Protein AF-C1MPV4-F1 (afdb_monomer)

Foldseek 3Di:
DPPPPPDDDDPVVVVVVLVLLALLCLVQVLVVVVVVLVVVVVVVVVVVVCVPPDDDDDDDQLEAFEEAFQDACCCPQEQQRNCSSNVNLQQQLQDDPDPPHGQAYEYEYEHQRHHHDPPDDAQWKDKDDDPVVPPPPPPPPDDPDDDDPDGDTHTYIYHYDNHGPLVLQVVLVVVVVVVVVDPDDDPDPDDVIDGCRVPAHQAYEHWQPLCLPDDLVRCLSSCCCNFPVRQHKYKYFHQALVSLVSVQVSVCVSQDQVVVVVVPDPGRQHKDWSFGKDFDPSWRPDADPDPDDPCVVPPPPVVPDDDPPGGIIRRIMTMMHGDD

Sequence (324 aa):
MSWSSVRGGGDDDDDELAIAFAHEHSRAFTILEAVERVRAHRVRVEEDAASKSRHHPPKRDDTLRVLVVGADRVEGTNPEATAEVFRAVLERGGVGDDARGFANVEILCAGPNVTVDDGIAEGEFHAVRGADDDEEEEDDEDDEEAPSPKRRRAGVSVGYHVGLYHDIASEGEEEEEEEEEADAPAERKASTASTFSGWVPELAVAFNAGMWGYSQDEWRPTIDRIVHAHKCPLVVTGYTVKEAESDEDALRAMTTPAAAADAGGGAGAGVEWLWETEANPFRSLRPRALRFDRSVYVPGDDAGDGEGAFMGENAAWMCLRAAA

Radius of gyration: 22.15 Å; Cα contacts (8 Å, |Δi|>4): 499; chains: 1; bounding box: 53×52×65 Å

Nearest PDB structures (foldseek):
  4xd7-assembly1_G  TM=2.792E-01  e=4.527E+00  Bacillus sp. PS3

Organism: Micromonas pusilla (strain CCMP1545) (NCBI:txid564608)

Structure (mmCIF, N/CA/C/O backbone):
data_AF-C1MPV4-F1
#
_entry.id   AF-C1MPV4-F1
#
loop_
_atom_site.group_PDB
_atom_site.id
_atom_site.type_symbol
_atom_site.label_atom_id
_atom_site.label_alt_id
_atom_site.label_comp_id
_atom_site.label_asym_id
_atom_site.label_entity_id
_atom_site.label_seq_id
_atom_site.pdbx_PDB_ins_code
_atom_site.Cartn_x
_atom_site.Cartn_y
_atom_site.Cartn_z
_atom_site.occupancy
_atom_site.B_iso_or_equiv
_atom_site.auth_seq_id
_atom_site.auth_comp_id
_atom_site.auth_asym_id
_atom_site.auth_atom_id
_atom_site.pdbx_PDB_model_num
ATOM 1 N N . MET A 1 1 ? -1.611 22.121 -1.657 1.00 33.12 1 MET A N 1
ATOM 2 C CA . MET A 1 1 ? -0.915 23.193 -2.404 1.00 33.12 1 MET A CA 1
ATOM 3 C C . MET A 1 1 ? -0.352 22.562 -3.669 1.00 33.12 1 MET A C 1
ATOM 5 O O . MET A 1 1 ? 0.070 21.419 -3.592 1.00 33.12 1 MET A O 1
ATOM 9 N N . SER A 1 2 ? -0.411 23.236 -4.822 1.00 24.94 2 SER A N 1
ATOM 10 C CA . SER A 1 2 ? 0.185 22.715 -6.062 1.00 24.94 2 SER A CA 1
ATOM 11 C C . SER A 1 2 ? 1.706 22.852 -5.983 1.00 24.94 2 SER A C 1
ATOM 13 O O . SER A 1 2 ? 2.204 23.965 -5.831 1.00 24.94 2 SER A O 1
ATOM 15 N N . TRP A 1 3 ? 2.435 21.740 -6.083 1.00 38.44 3 TRP A N 1
ATOM 16 C CA . TRP A 1 3 ? 3.900 21.679 -5.962 1.00 38.44 3 TRP A CA 1
ATOM 17 C C . TRP A 1 3 ? 4.650 22.303 -7.157 1.00 38.44 3 TRP A C 1
ATOM 19 O O . TRP A 1 3 ? 5.874 22.278 -7.220 1.00 38.44 3 TRP A O 1
ATOM 29 N N . SER A 1 4 ? 3.945 22.917 -8.112 1.00 29.11 4 SER A N 1
ATOM 30 C CA . SER A 1 4 ? 4.530 23.447 -9.353 1.00 29.11 4 SER A CA 1
ATOM 31 C C . SER A 1 4 ? 5.381 24.718 -9.198 1.00 29.11 4 SER A C 1
ATOM 33 O O . SER A 1 4 ? 5.876 25.211 -10.208 1.00 29.11 4 SER A O 1
ATOM 35 N N . SER A 1 5 ? 5.533 25.289 -7.996 1.00 29.53 5 SER A N 1
ATOM 36 C CA . SER A 1 5 ? 6.120 26.633 -7.836 1.00 29.53 5 SER A CA 1
ATOM 37 C C . SER A 1 5 ? 7.520 26.695 -7.216 1.00 29.53 5 SER A C 1
ATOM 39 O O . SER A 1 5 ? 8.048 27.798 -7.079 1.00 29.53 5 SER A O 1
ATOM 41 N N . VAL A 1 6 ? 8.160 25.570 -6.891 1.00 37.72 6 VAL A N 1
ATOM 42 C CA . VAL A 1 6 ? 9.555 25.567 -6.413 1.00 37.72 6 VAL A CA 1
ATOM 43 C C . VAL A 1 6 ? 10.486 25.338 -7.602 1.00 37.72 6 VAL A C 1
ATOM 45 O O . VAL A 1 6 ? 10.957 24.238 -7.867 1.00 37.72 6 VAL A O 1
ATOM 48 N N . ARG A 1 7 ? 10.694 26.383 -8.403 1.00 37.00 7 ARG A N 1
ATOM 49 C CA . ARG A 1 7 ? 11.810 26.446 -9.354 1.00 37.00 7 ARG A CA 1
ATOM 50 C C . ARG A 1 7 ? 12.461 27.811 -9.240 1.00 37.00 7 ARG A C 1
ATOM 52 O O . ARG A 1 7 ? 12.047 28.755 -9.911 1.00 37.00 7 ARG A O 1
ATOM 59 N N . GLY A 1 8 ? 13.486 27.890 -8.401 1.00 33.44 8 GLY A N 1
ATOM 60 C CA . GLY A 1 8 ? 14.426 28.998 -8.431 1.00 33.44 8 GLY A CA 1
ATOM 61 C C . GLY A 1 8 ? 15.208 29.193 -7.142 1.00 33.44 8 GLY A C 1
ATOM 62 O O . GLY A 1 8 ? 14.799 30.021 -6.337 1.00 33.44 8 GLY A O 1
ATOM 63 N N . GLY A 1 9 ? 16.381 28.559 -7.043 1.00 29.78 9 GLY A N 1
ATOM 64 C CA . GLY A 1 9 ? 17.518 29.149 -6.333 1.00 29.78 9 GLY A CA 1
ATOM 65 C C . GLY A 1 9 ? 18.414 28.197 -5.540 1.00 29.78 9 GLY A C 1
ATOM 66 O O . GLY A 1 9 ? 18.088 27.883 -4.418 1.00 29.78 9 GLY A O 1
ATOM 67 N N . GLY A 1 10 ? 19.617 27.925 -6.056 1.00 34.84 10 GLY A N 1
ATOM 68 C CA . GLY A 1 10 ? 20.802 27.617 -5.239 1.00 34.84 10 GLY A CA 1
ATOM 69 C C . GLY A 1 10 ? 21.059 26.140 -4.933 1.00 34.84 10 GLY A C 1
ATOM 70 O O . GLY A 1 10 ? 20.165 25.424 -4.509 1.00 34.84 10 GLY A O 1
ATOM 71 N N . ASP A 1 11 ? 22.319 25.731 -5.111 1.00 45.97 11 ASP A N 1
ATOM 72 C CA . ASP A 1 11 ? 22.840 24.361 -4.951 1.00 45.97 11 ASP A CA 1
ATOM 73 C C . ASP A 1 11 ? 22.615 23.735 -3.549 1.00 45.97 11 ASP A C 1
ATOM 75 O O . ASP A 1 11 ? 22.830 22.539 -3.393 1.00 45.97 11 ASP A O 1
ATOM 79 N N . ASP A 1 12 ? 22.162 24.501 -2.547 1.00 41.41 12 ASP A N 1
ATOM 80 C CA . ASP A 1 12 ? 21.836 24.001 -1.199 1.00 41.41 12 ASP A CA 1
ATOM 81 C C . ASP A 1 12 ? 20.364 23.519 -1.069 1.00 41.41 12 ASP A C 1
ATOM 83 O O . ASP A 1 12 ? 20.080 22.638 -0.259 1.00 41.41 12 ASP A O 1
ATOM 87 N N . ASP A 1 13 ? 19.430 24.025 -1.894 1.00 40.72 13 ASP A N 1
ATOM 88 C CA . ASP A 1 13 ? 18.013 23.593 -1.898 1.00 40.72 13 ASP A CA 1
ATOM 89 C C . ASP A 1 13 ? 17.833 22.220 -2.583 1.00 40.72 13 ASP A C 1
ATOM 91 O O . ASP A 1 13 ? 16.884 21.482 -2.297 1.00 40.72 13 ASP A O 1
ATOM 95 N N . ASP A 1 14 ? 18.752 21.854 -3.482 1.00 41.84 14 ASP A N 1
ATOM 96 C CA . ASP A 1 14 ? 18.741 20.563 -4.177 1.00 41.84 14 ASP A CA 1
ATOM 97 C C . ASP A 1 14 ? 19.103 19.400 -3.234 1.00 41.84 14 ASP A C 1
ATOM 99 O O . ASP A 1 14 ? 18.577 18.300 -3.411 1.00 41.84 14 ASP A O 1
ATOM 103 N N . ASP A 1 15 ? 19.915 19.633 -2.196 1.00 40.81 15 ASP A N 1
ATOM 104 C CA . ASP A 1 15 ? 20.246 18.620 -1.185 1.00 40.81 15 ASP A CA 1
ATOM 105 C C . ASP A 1 15 ? 19.091 18.409 -0.182 1.00 40.81 15 ASP A C 1
ATOM 107 O O . ASP A 1 15 ? 18.790 17.265 0.166 1.00 40.81 15 ASP A O 1
ATOM 111 N N . GLU A 1 16 ? 18.358 19.459 0.213 1.00 39.00 16 GLU A N 1
ATOM 112 C CA . GLU A 1 16 ? 17.141 19.332 1.042 1.00 39.00 16 GLU A CA 1
ATOM 113 C C . GLU A 1 16 ? 15.978 18.668 0.279 1.00 39.00 16 GLU A C 1
ATOM 115 O O . GLU A 1 16 ? 15.272 17.812 0.825 1.00 39.00 16 GLU A O 1
ATOM 120 N N . LEU A 1 17 ? 15.809 18.974 -1.014 1.00 42.97 17 LEU A N 1
ATOM 121 C CA . LEU A 1 17 ? 14.856 18.274 -1.881 1.00 42.97 17 LEU A CA 1
ATOM 122 C C . LEU A 1 17 ? 15.290 16.827 -2.162 1.00 42.97 17 LEU A C 1
ATOM 124 O O . LEU A 1 17 ? 14.442 15.934 -2.197 1.00 42.97 17 LEU A O 1
ATOM 128 N N . ALA A 1 18 ? 16.588 16.552 -2.313 1.00 43.62 18 ALA A N 1
ATOM 129 C CA . ALA A 1 18 ? 17.099 15.192 -2.487 1.00 43.62 18 ALA A CA 1
ATOM 130 C C . ALA A 1 18 ? 16.911 14.319 -1.234 1.00 43.62 18 ALA A C 1
ATOM 132 O O . ALA A 1 18 ? 16.712 13.107 -1.368 1.00 43.62 18 ALA A O 1
ATOM 133 N N . ILE A 1 19 ? 16.911 14.916 -0.036 1.00 44.34 19 ILE A N 1
ATOM 134 C CA . ILE A 1 19 ? 16.569 14.233 1.222 1.00 44.34 19 ILE A CA 1
ATOM 135 C C . ILE A 1 19 ? 15.087 13.814 1.227 1.00 44.34 19 ILE A C 1
ATOM 137 O O . ILE A 1 19 ? 14.772 12.700 1.644 1.00 44.34 19 ILE A O 1
ATOM 141 N N . ALA A 1 20 ? 14.181 14.622 0.661 1.00 47.94 20 ALA A N 1
ATOM 142 C CA . ALA A 1 20 ? 12.752 14.293 0.587 1.00 47.94 20 ALA A CA 1
ATOM 143 C C . ALA A 1 20 ? 12.413 13.127 -0.371 1.00 47.94 20 ALA A C 1
ATOM 145 O O . ALA A 1 20 ? 11.409 12.442 -0.171 1.00 47.94 20 ALA A O 1
ATOM 146 N N . PHE A 1 21 ? 13.251 12.858 -1.382 1.00 56.31 21 PHE A N 1
ATOM 147 C CA . PHE A 1 21 ? 13.053 11.771 -2.362 1.00 56.31 21 PHE A CA 1
ATOM 148 C C . PHE A 1 21 ? 14.073 10.629 -2.231 1.00 56.31 21 PHE A C 1
ATOM 150 O O . PHE A 1 21 ? 14.271 9.827 -3.158 1.00 56.31 21 PHE A O 1
ATOM 157 N N . ALA A 1 22 ? 14.723 10.531 -1.067 1.00 60.75 22 ALA A N 1
ATOM 158 C CA . ALA A 1 22 ? 15.530 9.376 -0.714 1.00 60.75 22 ALA A CA 1
ATOM 159 C C . ALA A 1 22 ? 14.687 8.086 -0.778 1.00 60.75 22 ALA A C 1
ATOM 161 O O . ALA A 1 22 ? 13.479 8.081 -0.534 1.00 60.75 22 ALA A O 1
ATOM 162 N N . HIS A 1 23 ? 15.345 6.970 -1.112 1.00 61.38 23 HIS A N 1
ATOM 163 C CA . HIS A 1 23 ? 14.759 5.618 -1.103 1.00 61.38 23 HIS A CA 1
ATOM 164 C C . HIS A 1 23 ? 13.952 5.339 0.179 1.00 61.38 23 HIS A C 1
ATOM 166 O O . HIS A 1 23 ? 12.847 4.812 0.098 1.00 61.38 23 HIS A O 1
ATOM 172 N N . GLU A 1 24 ? 14.450 5.831 1.312 1.00 66.31 24 GLU A N 1
ATOM 173 C CA . GLU A 1 24 ? 13.896 5.658 2.657 1.00 66.31 24 GLU A CA 1
ATOM 174 C C . GLU A 1 24 ? 12.490 6.254 2.848 1.00 66.31 24 GLU A C 1
ATOM 176 O O . GLU A 1 24 ? 11.739 5.771 3.687 1.00 66.31 24 GLU A O 1
ATOM 181 N N . HIS A 1 25 ? 12.082 7.253 2.054 1.00 78.00 25 HIS A N 1
ATOM 182 C CA . HIS A 1 25 ? 10.792 7.937 2.242 1.00 78.00 25 HIS A CA 1
ATOM 183 C C . HIS A 1 25 ? 9.798 7.752 1.094 1.00 78.00 25 HIS A C 1
ATOM 185 O O . HIS A 1 25 ? 8.629 8.129 1.219 1.00 78.00 25 HIS A O 1
ATOM 191 N N . SER A 1 26 ? 10.220 7.138 -0.016 1.00 87.62 26 SER A N 1
ATOM 192 C CA . SER A 1 26 ? 9.378 6.979 -1.208 1.00 87.62 26 SER A CA 1
ATOM 193 C C . SER A 1 26 ? 8.044 6.289 -0.894 1.00 87.62 26 SER A C 1
ATOM 195 O O . SER A 1 26 ? 6.989 6.735 -1.344 1.00 87.62 26 SER A O 1
ATOM 197 N N . ARG A 1 27 ? 8.064 5.236 -0.067 1.00 91.12 27 ARG A N 1
ATOM 198 C CA . ARG A 1 27 ? 6.868 4.473 0.337 1.00 91.12 27 ARG A CA 1
ATOM 199 C C . ARG A 1 27 ? 5.889 5.326 1.145 1.00 91.12 27 ARG A C 1
ATOM 201 O O . ARG A 1 27 ? 4.706 5.395 0.811 1.00 91.12 27 ARG A O 1
ATOM 208 N N . ALA A 1 28 ? 6.400 6.022 2.157 1.00 89.81 28 ALA A N 1
ATOM 209 C CA . ALA A 1 28 ? 5.620 6.879 3.040 1.00 89.81 28 ALA A CA 1
ATOM 210 C C . ALA A 1 28 ? 4.935 8.025 2.274 1.00 89.81 28 ALA A C 1
ATOM 212 O O . ALA A 1 28 ? 3.730 8.243 2.408 1.00 89.81 28 ALA A O 1
ATOM 213 N N . PHE A 1 29 ? 5.672 8.719 1.402 1.00 88.81 29 PHE A N 1
ATOM 214 C CA . PHE A 1 29 ? 5.097 9.797 0.598 1.00 88.81 29 PHE A CA 1
ATOM 215 C C . PHE A 1 29 ? 4.141 9.299 -0.491 1.00 88.81 29 PHE A C 1
ATOM 217 O O . PHE A 1 29 ? 3.153 9.974 -0.778 1.00 88.81 29 PHE A O 1
ATOM 224 N N . THR A 1 30 ? 4.371 8.102 -1.039 1.00 92.62 30 THR A N 1
ATOM 225 C CA . THR A 1 30 ? 3.417 7.459 -1.959 1.00 92.62 30 THR A CA 1
ATOM 226 C C . THR A 1 30 ? 2.072 7.213 -1.272 1.00 92.62 30 THR A C 1
ATOM 228 O O . THR A 1 30 ? 1.031 7.521 -1.850 1.00 92.62 30 THR A O 1
ATOM 231 N N . ILE A 1 31 ? 2.076 6.722 -0.025 1.00 93.44 31 ILE A N 1
ATOM 232 C CA . ILE A 1 31 ? 0.850 6.556 0.774 1.00 93.44 31 ILE A CA 1
ATOM 233 C C . ILE A 1 31 ? 0.158 7.903 0.986 1.00 93.44 31 ILE A C 1
ATOM 235 O O . ILE A 1 31 ? -1.037 8.021 0.728 1.00 93.44 31 ILE A O 1
ATOM 239 N N . LEU A 1 32 ? 0.890 8.931 1.422 1.00 88.75 32 LEU A N 1
ATOM 240 C CA . LEU A 1 32 ? 0.308 10.249 1.693 1.00 88.75 32 LEU A CA 1
ATOM 241 C C . LEU A 1 32 ? -0.371 10.849 0.456 1.00 88.75 32 LEU A C 1
ATOM 243 O O . LEU A 1 32 ? -1.517 11.291 0.534 1.00 88.75 32 LEU A O 1
ATOM 247 N N . GLU A 1 33 ? 0.304 10.816 -0.692 1.00 90.94 33 GLU A N 1
ATOM 248 C CA . GLU A 1 33 ? -0.256 11.306 -1.952 1.00 90.94 33 GLU A CA 1
ATOM 249 C C . GLU A 1 33 ? -1.463 10.469 -2.398 1.00 90.94 33 GLU A C 1
ATOM 251 O O . GLU A 1 33 ? -2.478 11.030 -2.815 1.00 90.94 33 GLU A O 1
ATOM 256 N N . ALA A 1 34 ? -1.402 9.138 -2.263 1.00 94.00 34 ALA A N 1
ATOM 257 C CA . ALA A 1 34 ? -2.536 8.265 -2.559 1.00 94.00 34 ALA A CA 1
ATOM 258 C C . ALA A 1 34 ? -3.765 8.641 -1.726 1.00 94.00 34 ALA A C 1
ATOM 260 O O . ALA A 1 34 ? -4.857 8.816 -2.270 1.00 94.00 34 ALA A O 1
ATOM 261 N N . VAL A 1 35 ? -3.588 8.802 -0.412 1.00 91.56 35 VAL A N 1
ATOM 262 C CA . VAL A 1 35 ? -4.667 9.175 0.503 1.00 91.56 35 VAL A CA 1
ATOM 263 C C . VAL A 1 35 ? -5.257 10.531 0.123 1.00 91.56 35 VAL A C 1
ATOM 265 O O . VAL A 1 35 ? -6.482 10.669 0.063 1.00 91.56 35 VAL A O 1
ATOM 268 N N . GLU A 1 36 ? -4.417 11.527 -0.170 1.00 88.06 36 GLU A N 1
ATOM 269 C CA . GLU A 1 36 ? -4.873 12.850 -0.605 1.00 88.06 36 GLU A CA 1
ATOM 270 C C . GLU A 1 36 ? -5.702 12.770 -1.894 1.00 88.06 36 GLU A C 1
ATOM 272 O O . GLU A 1 36 ? -6.813 13.311 -1.946 1.00 88.06 36 GLU A O 1
ATOM 277 N N . ARG A 1 37 ? -5.222 12.045 -2.912 1.00 91.62 37 ARG A N 1
ATOM 278 C CA . ARG A 1 37 ? -5.938 11.876 -4.184 1.00 91.62 37 ARG A CA 1
ATOM 279 C C . ARG A 1 37 ? -7.252 11.127 -4.010 1.00 91.62 37 ARG A C 1
ATOM 281 O O . ARG A 1 37 ? -8.290 11.601 -4.474 1.00 91.62 37 ARG A O 1
ATOM 288 N N . VAL A 1 38 ? -7.247 10.005 -3.292 1.00 91.19 38 VAL A N 1
ATOM 289 C CA . VAL A 1 38 ? -8.453 9.215 -2.999 1.00 91.19 38 VAL A CA 1
ATOM 290 C C . VAL A 1 38 ? -9.495 10.062 -2.266 1.00 91.19 38 VAL A C 1
ATOM 292 O O . VAL A 1 38 ? -10.674 10.052 -2.630 1.00 91.19 38 VAL A O 1
ATOM 295 N N . ARG A 1 39 ? -9.081 10.833 -1.252 1.00 86.50 39 ARG A N 1
ATOM 296 C CA . ARG A 1 39 ? -9.973 11.737 -0.511 1.00 86.50 39 ARG A CA 1
ATOM 297 C C . ARG A 1 39 ? -10.535 12.833 -1.410 1.00 86.50 39 ARG A C 1
ATOM 299 O O . ARG A 1 39 ? -11.739 13.073 -1.370 1.00 86.50 39 ARG A O 1
ATOM 306 N N . ALA A 1 40 ? -9.709 13.446 -2.257 1.00 84.88 40 ALA A N 1
ATOM 307 C CA . ALA A 1 40 ? -10.164 14.451 -3.215 1.00 84.88 40 ALA A CA 1
ATOM 308 C C . ALA A 1 40 ? -11.195 13.884 -4.209 1.00 84.88 40 ALA A C 1
ATOM 310 O O . ALA A 1 40 ? -12.178 14.557 -4.521 1.00 84.88 40 ALA A O 1
ATOM 311 N N . HIS A 1 41 ? -11.021 12.639 -4.665 1.00 84.56 41 HIS A N 1
ATOM 312 C CA . HIS A 1 41 ? -12.014 11.947 -5.490 1.00 84.56 41 HIS A CA 1
ATOM 313 C C . HIS A 1 41 ? -13.321 11.683 -4.732 1.00 84.56 41 HIS A C 1
ATOM 315 O O . HIS A 1 41 ? -14.394 11.939 -5.277 1.00 84.56 41 HIS A O 1
ATOM 321 N N . ARG A 1 42 ? -13.255 11.217 -3.476 1.00 81.75 42 ARG A N 1
ATOM 322 C CA . ARG A 1 42 ? -14.448 11.001 -2.635 1.00 81.75 42 ARG A CA 1
ATOM 323 C C . ARG A 1 42 ? -15.246 12.290 -2.442 1.00 81.75 42 ARG A C 1
ATOM 325 O O . ARG A 1 42 ? -16.444 12.276 -2.689 1.00 81.75 42 ARG A O 1
ATOM 332 N N . VAL A 1 43 ? -14.583 13.399 -2.104 1.00 76.88 43 VAL A N 1
ATOM 333 C CA . VAL A 1 43 ? -15.243 14.705 -1.928 1.00 76.88 43 VAL A CA 1
ATOM 334 C C . VAL A 1 43 ? -15.959 15.140 -3.204 1.00 76.88 43 VAL A C 1
ATOM 336 O O . VAL A 1 43 ? -17.118 15.521 -3.132 1.00 76.88 43 VAL A O 1
ATOM 339 N N . ARG A 1 44 ? -15.329 15.019 -4.379 1.00 75.44 44 ARG A N 1
ATOM 340 C CA . ARG A 1 44 ? -15.973 15.377 -5.658 1.00 75.44 44 ARG A CA 1
ATOM 341 C C . ARG A 1 44 ? -17.236 14.553 -5.922 1.00 75.44 44 ARG A C 1
ATOM 343 O O . ARG A 1 44 ? -18.270 15.112 -6.267 1.00 75.44 44 ARG A O 1
ATOM 350 N N . VAL A 1 45 ? -17.168 13.237 -5.707 1.00 75.50 45 VAL A N 1
ATOM 351 C CA . VAL A 1 45 ? -18.321 12.335 -5.879 1.00 75.50 45 VAL A CA 1
ATOM 352 C C . VAL A 1 45 ? -19.426 12.648 -4.863 1.00 75.50 45 VAL A C 1
ATOM 354 O O . VAL A 1 45 ? -20.607 12.653 -5.209 1.00 75.50 45 VAL A O 1
ATOM 357 N N . GLU A 1 46 ? -19.057 12.930 -3.613 1.00 73.00 46 GLU A N 1
ATOM 358 C CA . GLU A 1 46 ? -19.992 13.302 -2.552 1.00 73.00 46 GLU A CA 1
ATOM 359 C C . GLU A 1 46 ? -20.623 14.678 -2.793 1.00 73.00 46 GLU A C 1
ATOM 361 O O . GLU A 1 46 ? -21.816 14.814 -2.569 1.00 73.00 46 GLU A O 1
ATOM 366 N N . GLU A 1 47 ? -19.898 15.681 -3.293 1.00 70.94 47 GLU A N 1
ATOM 367 C CA . GLU A 1 47 ? -20.443 16.996 -3.673 1.00 70.94 47 GLU A CA 1
ATOM 368 C C . GLU A 1 47 ? -21.435 16.880 -4.849 1.00 70.94 47 GLU A C 1
ATOM 370 O O . GLU A 1 47 ? -22.533 17.458 -4.820 1.00 70.94 47 GLU A O 1
ATOM 375 N N . ASP A 1 48 ? -21.108 16.047 -5.841 1.00 66.38 48 ASP A N 1
ATOM 376 C CA . ASP A 1 48 ? -21.993 15.709 -6.964 1.00 66.38 48 ASP A CA 1
ATOM 377 C C . ASP A 1 48 ? -23.257 14.943 -6.513 1.00 66.38 48 ASP A C 1
ATOM 379 O O . ASP A 1 48 ? -24.319 15.037 -7.143 1.00 66.38 48 ASP A O 1
ATOM 383 N N . ALA A 1 49 ? -23.184 14.204 -5.401 1.00 64.56 49 ALA A N 1
ATOM 384 C CA . ALA A 1 49 ? -24.316 13.495 -4.801 1.00 64.56 49 ALA A CA 1
ATOM 385 C C . ALA A 1 49 ? -25.110 14.353 -3.791 1.00 64.56 49 ALA A C 1
ATOM 387 O O . ALA A 1 49 ? -26.340 14.281 -3.738 1.00 64.56 49 ALA A O 1
ATOM 388 N N . ALA A 1 50 ? -24.441 15.196 -3.003 1.00 60.03 50 ALA A N 1
ATOM 389 C CA . ALA A 1 50 ? -25.006 16.046 -1.952 1.00 60.03 50 ALA A CA 1
ATOM 390 C C . ALA A 1 50 ? -25.774 17.245 -2.516 1.00 60.03 50 ALA A C 1
ATOM 392 O O . ALA A 1 50 ? -26.730 17.719 -1.902 1.00 60.03 50 ALA A O 1
ATOM 393 N N . SER A 1 51 ? -25.486 17.650 -3.755 1.00 58.00 51 SER A N 1
ATOM 394 C CA . SER A 1 51 ? -26.393 18.499 -4.537 1.00 58.00 51 SER A CA 1
ATOM 395 C C . SER A 1 51 ? -27.799 17.877 -4.728 1.00 58.00 51 SER A C 1
ATOM 397 O O . SER A 1 51 ? -28.718 18.564 -5.179 1.00 58.00 51 SER A O 1
ATOM 399 N N . LYS A 1 52 ? -28.012 16.618 -4.298 1.00 54.16 52 LYS A N 1
ATOM 400 C CA . LYS A 1 52 ? -29.303 15.908 -4.254 1.00 54.16 52 LYS A CA 1
ATOM 401 C C . LYS A 1 52 ? -29.742 15.442 -2.848 1.00 54.16 52 LYS A C 1
ATOM 403 O O . LYS A 1 52 ? -30.838 14.898 -2.731 1.00 54.16 52 LYS A O 1
ATOM 408 N N . SER A 1 53 ? -28.966 15.658 -1.776 1.00 53.69 53 SER A N 1
ATOM 409 C CA . SER A 1 53 ? -29.286 15.163 -0.419 1.00 53.69 53 SER A CA 1
ATOM 410 C C . SER A 1 53 ? -28.762 16.070 0.706 1.00 53.69 53 SER A C 1
ATOM 412 O O . SER A 1 53 ? -27.630 16.531 0.670 1.00 53.69 53 SER A O 1
ATOM 414 N N . ARG A 1 54 ? -29.578 16.299 1.750 1.00 49.91 54 ARG A N 1
ATOM 415 C CA . ARG A 1 54 ? -29.247 17.123 2.939 1.00 49.91 54 ARG A CA 1
ATOM 416 C C . ARG A 1 54 ? -28.766 16.290 4.138 1.00 49.91 54 ARG A C 1
ATOM 418 O O . ARG A 1 54 ? -29.104 16.622 5.272 1.00 49.91 54 ARG A O 1
ATOM 425 N N . HIS A 1 55 ? -28.064 15.181 3.917 1.00 48.16 55 HIS A N 1
ATOM 426 C CA . HIS A 1 55 ? -27.487 14.400 5.018 1.00 48.16 55 HIS A CA 1
ATOM 427 C C . HIS A 1 55 ? -26.040 14.811 5.283 1.00 48.16 55 HIS A C 1
ATOM 429 O O . HIS A 1 55 ? -25.247 14.954 4.359 1.00 48.16 55 HIS A O 1
ATOM 435 N N . HIS A 1 56 ? -25.724 15.035 6.558 1.00 44.50 56 HIS A N 1
ATOM 436 C CA . HIS A 1 56 ? -24.359 15.263 7.016 1.00 44.50 56 HIS A CA 1
ATOM 437 C C . HIS A 1 56 ? -23.605 13.925 7.015 1.00 44.50 56 HIS A C 1
ATOM 439 O O . HIS A 1 56 ? -24.176 12.935 7.485 1.00 44.50 56 HIS A O 1
ATOM 445 N N . PRO A 1 57 ? -22.361 13.869 6.509 1.00 50.69 57 PRO A N 1
ATOM 446 C CA . PRO A 1 57 ? -21.566 12.651 6.568 1.00 50.69 57 PRO A CA 1
ATOM 447 C C . PRO A 1 57 ? -21.265 12.278 8.032 1.00 50.69 57 PRO A C 1
ATOM 449 O O . PRO A 1 57 ? -21.138 13.170 8.880 1.00 50.69 57 PRO A O 1
ATOM 452 N N . PRO A 1 58 ? -21.171 10.976 8.358 1.00 47.53 58 PRO A N 1
ATOM 453 C CA . PRO A 1 58 ? -20.785 10.533 9.691 1.00 47.53 58 PRO A CA 1
ATOM 454 C C . PRO A 1 58 ? -19.376 11.032 10.035 1.00 47.53 58 PRO A C 1
ATOM 456 O O . PRO A 1 58 ? -18.496 11.113 9.176 1.00 47.53 58 PRO A O 1
ATOM 459 N N . LYS A 1 59 ? -19.169 11.372 11.310 1.00 48.66 59 LYS A N 1
ATOM 460 C CA . LYS A 1 59 ? -17.866 11.785 11.837 1.00 48.66 59 LYS A CA 1
ATOM 461 C C . LYS A 1 59 ? -16.907 10.594 11.725 1.00 48.66 59 LYS A C 1
ATOM 463 O O . LYS A 1 59 ? -17.148 9.572 12.362 1.00 48.66 59 LYS A O 1
ATOM 468 N N . ARG A 1 60 ? -15.869 10.711 10.891 1.00 59.12 60 ARG A N 1
ATOM 469 C CA . ARG A 1 60 ? -14.790 9.717 10.832 1.00 59.12 60 ARG A CA 1
ATOM 470 C C . ARG A 1 60 ? -14.027 9.714 12.154 1.00 59.12 60 ARG A C 1
ATOM 472 O O . ARG A 1 60 ? -13.862 10.768 12.764 1.00 59.12 60 ARG A O 1
ATOM 479 N N . ASP A 1 61 ? -13.605 8.529 12.577 1.00 70.00 61 ASP A N 1
ATOM 480 C CA . ASP A 1 61 ? -12.543 8.399 13.569 1.00 70.00 61 ASP A CA 1
ATOM 481 C C . ASP A 1 61 ? -11.230 8.876 12.928 1.00 70.00 61 ASP A C 1
ATOM 483 O O . ASP A 1 61 ? -11.009 8.641 11.738 1.00 70.00 61 ASP A O 1
ATOM 487 N N . ASP A 1 62 ? -10.386 9.577 13.680 1.00 79.06 62 ASP A N 1
ATOM 488 C CA . ASP A 1 62 ? -9.194 10.273 13.168 1.00 79.06 62 ASP A CA 1
ATOM 489 C C . ASP A 1 62 ? -8.016 9.298 12.912 1.00 79.06 62 ASP A C 1
ATOM 491 O O . ASP A 1 62 ? -6.846 9.665 13.024 1.00 79.06 62 ASP A O 1
ATOM 495 N N . THR A 1 63 ? -8.321 8.046 12.564 1.00 86.50 63 THR A N 1
ATOM 496 C CA . THR A 1 63 ? -7.381 6.928 12.420 1.00 86.50 63 THR A CA 1
ATOM 497 C C . THR A 1 63 ? -7.191 6.567 10.946 1.00 86.50 63 THR A C 1
ATOM 499 O O . THR A 1 63 ? -8.157 6.184 10.289 1.00 86.50 63 THR A O 1
ATOM 502 N N . LEU A 1 64 ? -5.957 6.644 10.432 1.00 89.81 64 LEU A N 1
ATOM 503 C CA . LEU A 1 64 ? -5.597 6.119 9.110 1.00 89.81 64 LEU A CA 1
ATOM 504 C C . LEU A 1 64 ? -5.315 4.621 9.196 1.00 89.81 64 LEU A C 1
ATOM 506 O O . LEU A 1 64 ? -4.385 4.225 9.890 1.00 89.81 64 LEU A O 1
ATOM 510 N N . ARG A 1 65 ? -6.042 3.807 8.429 1.00 93.56 65 ARG A N 1
ATOM 511 C CA . ARG A 1 65 ? -5.796 2.357 8.332 1.00 93.56 65 ARG A CA 1
ATOM 512 C C . ARG A 1 65 ? -5.183 2.002 6.987 1.00 93.56 65 ARG A C 1
ATOM 514 O O . ARG A 1 65 ? -5.856 2.122 5.960 1.00 93.56 65 ARG A O 1
ATOM 521 N N . VAL A 1 66 ? -3.924 1.573 6.987 1.00 96.00 66 VAL A N 1
ATOM 522 C CA . VAL A 1 66 ? -3.179 1.196 5.779 1.00 96.00 66 VAL A CA 1
ATOM 523 C C . VAL A 1 66 ? -2.904 -0.300 5.783 1.00 96.00 66 VAL A C 1
ATOM 525 O O . VAL A 1 66 ? -2.307 -0.827 6.715 1.00 96.00 66 VAL A O 1
ATOM 528 N N . LEU A 1 67 ? -3.293 -0.975 4.707 1.00 97.31 67 LEU A N 1
ATOM 529 C CA . LEU A 1 67 ? -2.867 -2.341 4.422 1.00 97.31 67 LEU A CA 1
ATOM 530 C C . LEU A 1 67 ? -1.698 -2.308 3.435 1.00 97.31 67 LEU A C 1
ATOM 532 O O . LEU A 1 67 ? -1.838 -1.772 2.336 1.00 97.31 67 LEU A O 1
ATOM 536 N N . VAL A 1 68 ? -0.571 -2.915 3.792 1.00 97.06 68 VAL A N 1
ATOM 537 C CA . VAL A 1 68 ? 0.537 -3.180 2.871 1.00 97.06 68 VAL A CA 1
ATOM 538 C C . VAL A 1 68 ? 0.471 -4.642 2.444 1.00 97.06 68 VAL A C 1
ATOM 540 O O . VAL A 1 68 ? 0.700 -5.545 3.247 1.00 97.06 68 VAL A O 1
ATOM 543 N N . VAL A 1 69 ? 0.119 -4.871 1.180 1.00 95.19 69 VAL A N 1
ATOM 544 C CA . VAL A 1 69 ? -0.094 -6.204 0.601 1.00 95.19 69 VAL A CA 1
ATOM 545 C C . VAL A 1 69 ? 1.157 -6.660 -0.130 1.00 95.19 69 VAL A C 1
ATOM 547 O O . VAL A 1 69 ? 1.760 -5.891 -0.876 1.00 95.19 69 VAL A O 1
ATOM 550 N N . GLY A 1 70 ? 1.516 -7.931 0.042 1.00 92.62 70 GLY A N 1
ATOM 551 C CA . GLY A 1 70 ? 2.761 -8.463 -0.504 1.00 92.62 70 GLY A CA 1
ATOM 552 C C . GLY A 1 70 ? 3.983 -7.898 0.218 1.00 92.62 70 GLY A C 1
ATOM 553 O O . GLY A 1 70 ? 5.046 -7.798 -0.389 1.00 92.62 70 GLY A O 1
ATOM 554 N N . ALA A 1 71 ? 3.819 -7.512 1.488 1.00 92.94 71 ALA A N 1
ATOM 555 C CA . ALA A 1 71 ? 4.901 -6.991 2.310 1.00 92.94 71 ALA A CA 1
ATOM 556 C C . ALA A 1 71 ? 6.040 -8.017 2.446 1.00 92.94 71 ALA A C 1
ATOM 558 O O . ALA A 1 71 ? 5.820 -9.235 2.451 1.00 92.94 71 ALA A O 1
ATOM 559 N N . ASP A 1 72 ? 7.263 -7.513 2.567 1.00 90.19 72 ASP A N 1
ATOM 560 C CA . ASP A 1 72 ? 8.454 -8.286 2.872 1.00 90.19 72 ASP A CA 1
ATOM 561 C C . ASP A 1 72 ? 9.275 -7.599 3.983 1.00 90.19 72 ASP A C 1
ATOM 563 O O . ASP A 1 72 ? 8.825 -6.693 4.681 1.00 90.19 72 ASP A O 1
ATOM 567 N N . ARG A 1 73 ? 10.504 -8.064 4.208 1.00 87.31 73 ARG A N 1
ATOM 568 C CA . ARG A 1 73 ? 11.411 -7.489 5.218 1.00 87.31 73 ARG A CA 1
ATOM 569 C C . ARG A 1 73 ? 11.777 -6.009 4.991 1.00 87.31 73 ARG A C 1
ATOM 571 O O . ARG A 1 73 ? 12.427 -5.425 5.853 1.00 87.31 73 ARG A O 1
ATOM 578 N N . VAL A 1 74 ? 11.504 -5.429 3.819 1.00 87.81 74 VAL A N 1
ATOM 579 C CA . VAL A 1 74 ? 11.794 -4.018 3.501 1.00 87.81 74 VAL A CA 1
ATOM 580 C C . VAL A 1 74 ? 10.827 -3.092 4.228 1.00 87.81 74 VAL A C 1
ATOM 582 O O . VAL A 1 74 ? 11.207 -1.973 4.557 1.00 87.81 74 VAL A O 1
ATOM 585 N N . GLU A 1 75 ? 9.612 -3.552 4.508 1.00 90.25 75 GLU A N 1
ATOM 586 C CA . GLU A 1 75 ? 8.626 -2.836 5.310 1.00 90.25 75 GLU A CA 1
ATOM 587 C C . GLU A 1 75 ? 8.982 -2.809 6.799 1.00 90.25 75 GLU A C 1
ATOM 589 O O . GLU A 1 75 ? 8.396 -2.005 7.506 1.00 90.25 75 GLU A O 1
ATOM 594 N N . GLY A 1 76 ? 9.953 -3.613 7.247 1.00 90.38 76 GLY A N 1
ATOM 595 C CA . GLY A 1 76 ? 10.356 -3.754 8.646 1.00 90.38 76 GLY A CA 1
ATOM 596 C C . GLY A 1 76 ? 9.989 -5.124 9.219 1.00 90.38 76 GLY A C 1
ATOM 597 O O . GLY A 1 76 ? 9.069 -5.789 8.749 1.00 90.38 76 GLY A O 1
ATOM 598 N N . THR A 1 77 ? 10.748 -5.573 10.222 1.00 93.12 77 THR A N 1
ATOM 599 C CA . THR A 1 77 ? 10.534 -6.864 10.910 1.00 93.12 77 THR A CA 1
ATOM 600 C C . THR A 1 77 ? 10.045 -6.699 12.352 1.00 93.12 77 THR A C 1
ATOM 602 O O . THR A 1 77 ? 9.735 -7.674 13.030 1.00 93.12 77 THR A O 1
ATOM 605 N N . ASN A 1 78 ? 9.947 -5.460 12.830 1.00 94.38 78 ASN A N 1
ATOM 606 C CA . ASN A 1 78 ? 9.402 -5.101 14.134 1.00 94.38 78 ASN A CA 1
ATOM 607 C C . ASN A 1 78 ? 8.705 -3.729 14.050 1.00 94.38 78 ASN A C 1
ATOM 609 O O . ASN A 1 78 ? 8.950 -2.979 13.096 1.00 94.38 78 ASN A O 1
ATOM 613 N N . PRO A 1 79 ? 7.792 -3.405 14.986 1.00 93.75 79 PRO A N 1
ATOM 614 C CA . PRO A 1 79 ? 6.974 -2.192 14.930 1.00 93.75 79 PRO A CA 1
ATOM 615 C C . PRO A 1 79 ? 7.786 -0.903 14.770 1.00 93.75 79 PRO A C 1
ATOM 617 O O . PRO A 1 79 ? 7.405 -0.046 13.977 1.00 93.75 79 PRO A O 1
ATOM 620 N N . GLU A 1 80 ? 8.921 -0.777 15.456 1.00 92.50 80 GLU A N 1
ATOM 621 C CA . GLU A 1 80 ? 9.794 0.397 15.401 1.00 92.50 80 GLU A CA 1
ATOM 622 C C . GLU A 1 80 ? 10.460 0.558 14.028 1.00 92.50 80 GLU A C 1
ATOM 624 O O . GLU A 1 80 ? 10.472 1.652 13.465 1.00 92.50 80 GLU A O 1
ATOM 629 N N . ALA A 1 81 ? 10.974 -0.531 13.453 1.00 91.81 81 ALA A N 1
ATOM 630 C CA . ALA A 1 81 ? 11.562 -0.532 12.116 1.00 91.81 81 ALA A CA 1
ATOM 631 C C . ALA A 1 81 ? 10.516 -0.212 11.039 1.00 91.81 81 ALA A C 1
ATOM 633 O O . ALA A 1 81 ? 10.801 0.535 10.104 1.00 91.81 81 ALA A O 1
ATOM 634 N N . THR A 1 82 ? 9.295 -0.726 11.184 1.00 93.25 82 THR A N 1
ATOM 635 C CA . THR A 1 82 ? 8.196 -0.407 10.266 1.00 93.25 82 THR A CA 1
ATOM 636 C C . THR A 1 82 ? 7.761 1.046 10.399 1.00 93.25 82 THR A C 1
ATOM 638 O O . THR A 1 82 ? 7.594 1.745 9.398 1.00 93.25 82 THR A O 1
ATOM 641 N N . ALA A 1 83 ? 7.651 1.550 11.627 1.00 89.69 83 ALA A N 1
ATOM 642 C CA . ALA A 1 83 ? 7.365 2.956 11.873 1.00 89.69 83 ALA A CA 1
ATOM 643 C C . ALA A 1 83 ? 8.420 3.874 11.245 1.00 89.69 83 ALA A C 1
ATOM 645 O O . ALA A 1 83 ? 8.077 4.917 10.696 1.00 89.69 83 ALA A O 1
ATOM 646 N N . GLU A 1 84 ? 9.686 3.464 11.263 1.00 88.06 84 GLU A N 1
ATOM 647 C CA . GLU A 1 84 ? 10.776 4.192 10.625 1.00 88.06 84 GLU A CA 1
ATOM 648 C C . GLU A 1 84 ? 10.618 4.269 9.098 1.00 88.06 84 GLU A C 1
ATOM 650 O O . GLU A 1 84 ? 10.709 5.355 8.522 1.00 88.06 84 GLU A O 1
ATOM 655 N N . VAL A 1 85 ? 10.293 3.151 8.437 1.00 87.44 85 VAL A N 1
ATOM 656 C CA . VAL A 1 85 ? 10.014 3.115 6.985 1.00 87.44 85 VAL A CA 1
ATOM 657 C C . VAL A 1 85 ? 8.857 4.048 6.618 1.00 87.44 85 VAL A C 1
ATOM 659 O O . VAL A 1 85 ? 8.874 4.712 5.577 1.00 87.44 85 VAL A O 1
ATOM 662 N N . PHE A 1 86 ? 7.845 4.127 7.483 1.00 87.50 86 PHE A N 1
ATOM 663 C CA . PHE A 1 86 ? 6.659 4.949 7.267 1.00 87.50 86 PHE A CA 1
ATOM 664 C C . PHE A 1 86 ? 6.696 6.295 7.997 1.00 87.50 86 PHE A C 1
ATOM 666 O O . PHE A 1 86 ? 5.679 6.989 8.021 1.00 87.50 86 PHE A O 1
ATOM 673 N N . ARG A 1 87 ? 7.860 6.726 8.509 1.00 83.25 87 ARG A N 1
ATOM 674 C CA . ARG A 1 87 ? 8.007 7.896 9.393 1.00 83.25 87 ARG A CA 1
ATOM 675 C C . ARG A 1 87 ? 7.309 9.145 8.863 1.00 83.25 87 ARG A C 1
ATOM 677 O O . ARG A 1 87 ? 6.608 9.809 9.617 1.00 83.25 87 ARG A O 1
ATOM 684 N N . ALA A 1 88 ? 7.425 9.441 7.568 1.00 76.62 88 ALA A N 1
ATOM 685 C CA . ALA A 1 88 ? 6.794 10.629 6.990 1.00 76.62 88 ALA A CA 1
ATOM 686 C C . ALA A 1 88 ? 5.251 10.600 7.072 1.00 76.62 88 ALA A C 1
ATOM 688 O O . ALA A 1 88 ? 4.633 11.653 7.232 1.00 76.62 88 ALA A O 1
ATOM 689 N N . VAL A 1 89 ? 4.616 9.418 7.015 1.00 75.38 89 VAL A N 1
ATOM 690 C CA . VAL A 1 89 ? 3.170 9.265 7.281 1.00 75.38 89 VAL A CA 1
ATOM 691 C C . VAL A 1 89 ? 2.865 9.665 8.725 1.00 75.38 89 VAL A C 1
ATOM 693 O O . VAL A 1 89 ? 1.909 10.397 8.979 1.00 75.38 89 VAL A O 1
ATOM 696 N N . LEU A 1 90 ? 3.715 9.229 9.655 1.00 69.31 90 LEU A N 1
ATOM 697 C CA . LEU A 1 90 ? 3.551 9.418 11.097 1.00 69.31 90 LEU A CA 1
ATOM 698 C C . LEU A 1 90 ? 3.775 10.879 11.513 1.00 69.31 90 LEU A C 1
ATOM 700 O O . LEU A 1 90 ? 2.998 11.443 12.281 1.00 69.31 90 LEU A O 1
ATOM 704 N N . GLU A 1 91 ? 4.797 11.529 10.954 1.00 70.06 91 GLU A N 1
ATOM 705 C CA . GLU A 1 91 ? 5.126 12.933 11.224 1.00 70.06 91 GLU A CA 1
ATOM 706 C C . GLU A 1 91 ? 4.081 13.886 10.645 1.00 70.06 91 GLU A C 1
ATOM 708 O O . GLU A 1 91 ? 3.689 14.862 11.291 1.00 70.06 91 GLU A O 1
ATOM 713 N N . ARG A 1 92 ? 3.564 13.587 9.449 1.00 64.44 92 ARG A N 1
ATOM 714 C CA . ARG A 1 92 ? 2.509 14.394 8.824 1.00 64.44 92 ARG A CA 1
ATOM 715 C C . ARG A 1 92 ? 1.139 14.179 9.474 1.00 64.44 92 ARG A C 1
ATOM 717 O O . ARG A 1 92 ? 0.279 15.048 9.345 1.00 64.44 92 ARG A O 1
ATOM 724 N N . GLY A 1 93 ? 0.969 13.100 10.243 1.00 52.09 93 GLY A N 1
ATOM 725 C CA . GLY A 1 93 ? -0.159 12.906 11.156 1.00 52.09 93 GLY A CA 1
ATOM 726 C C . GLY A 1 93 ? -0.288 14.013 12.214 1.00 52.09 93 GLY A C 1
ATOM 727 O O . GLY A 1 93 ? -1.404 14.314 12.626 1.00 52.09 93 GLY A O 1
ATOM 728 N N . GLY A 1 94 ? 0.814 14.693 12.570 1.00 43.28 94 GLY A N 1
ATOM 729 C CA . GLY A 1 94 ? 0.859 15.725 13.619 1.00 43.28 94 GLY A CA 1
ATOM 730 C C . GLY A 1 94 ? 1.210 17.152 13.165 1.00 43.28 94 GLY A C 1
ATOM 731 O O . GLY A 1 94 ? 1.447 18.016 14.012 1.00 43.28 94 GLY A O 1
ATOM 732 N N . VAL A 1 95 ? 1.290 17.439 11.858 1.00 40.06 95 VAL A N 1
ATOM 733 C CA . VAL A 1 95 ? 1.732 18.755 11.350 1.00 40.06 95 VAL A CA 1
ATOM 734 C C . VAL A 1 95 ? 0.600 19.485 10.621 1.00 40.06 95 VAL A C 1
ATOM 736 O O . VAL A 1 95 ? 0.358 19.264 9.437 1.00 40.06 95 VAL A O 1
ATOM 739 N N . GLY A 1 96 ? -0.015 20.444 11.319 1.00 36.84 96 GLY A N 1
ATOM 740 C CA . GLY A 1 96 ? -0.675 21.601 10.709 1.00 36.84 96 GLY A CA 1
ATOM 741 C C . GLY A 1 96 ? -2.011 21.979 11.343 1.00 36.84 96 GLY A C 1
ATOM 742 O O . GLY A 1 96 ? -2.865 21.129 11.546 1.00 36.84 96 GLY A O 1
ATOM 743 N N . ASP A 1 97 ? -2.220 23.282 11.544 1.00 39.88 97 ASP A N 1
ATOM 744 C CA . ASP A 1 97 ? -3.504 23.943 11.859 1.00 39.88 97 ASP A CA 1
ATOM 745 C C . ASP A 1 97 ? -4.636 23.672 10.836 1.00 39.88 97 ASP A C 1
ATOM 747 O O . ASP A 1 97 ? -5.748 24.184 10.963 1.00 39.88 97 ASP A O 1
ATOM 751 N N . ASP A 1 98 ? -4.379 22.858 9.813 1.00 45.19 98 ASP A N 1
ATOM 752 C CA . ASP A 1 98 ? -5.371 22.427 8.846 1.00 45.19 98 ASP A CA 1
ATOM 753 C C . ASP A 1 98 ? -5.891 21.048 9.250 1.00 45.19 98 ASP A C 1
ATOM 755 O O . ASP A 1 98 ? -5.105 20.121 9.409 1.00 45.19 98 ASP A O 1
ATOM 759 N N . ALA A 1 99 ? -7.212 20.902 9.354 1.00 47.47 99 ALA A N 1
ATOM 760 C CA . ALA A 1 99 ? -7.977 19.708 9.745 1.00 47.47 99 ALA A CA 1
ATOM 761 C C . ALA A 1 99 ? -7.780 18.451 8.848 1.00 47.47 99 ALA A C 1
ATOM 763 O O . ALA A 1 99 ? -8.745 17.867 8.356 1.00 47.47 99 ALA A O 1
ATOM 764 N N . ARG A 1 100 ? -6.532 18.071 8.557 1.00 56.19 100 ARG A N 1
ATOM 765 C CA . ARG A 1 100 ? -6.118 17.103 7.529 1.00 56.19 100 ARG A CA 1
ATOM 766 C C . ARG A 1 100 ? -5.144 16.029 8.035 1.00 56.19 100 ARG A C 1
ATOM 768 O O . ARG A 1 100 ? -4.857 15.113 7.268 1.00 56.19 100 ARG A O 1
ATOM 775 N N . GLY A 1 101 ? -4.650 16.148 9.271 1.00 66.69 101 GLY A N 1
ATOM 776 C CA . GLY A 1 101 ? -3.810 15.143 9.936 1.00 66.69 101 GLY A CA 1
ATOM 777 C C . GLY A 1 101 ? -4.598 13.929 10.443 1.00 66.69 101 GLY A C 1
ATOM 778 O O . GLY A 1 101 ? -5.816 13.856 10.280 1.00 66.69 101 GLY A O 1
ATOM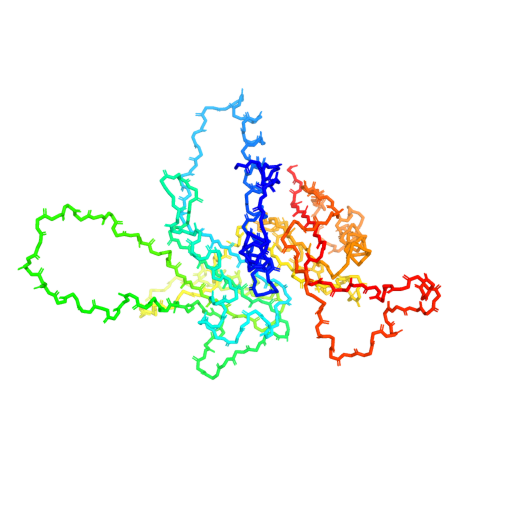 779 N N . PHE A 1 102 ? -3.886 12.985 11.057 1.00 76.38 102 PHE A N 1
ATOM 780 C CA . PHE A 1 102 ? -4.436 11.760 11.641 1.00 76.38 102 PHE A CA 1
ATOM 781 C C . PHE A 1 102 ? -4.020 11.684 13.103 1.00 76.38 102 PHE A C 1
ATOM 783 O O . PHE A 1 102 ? -2.840 11.836 13.406 1.00 76.38 102 PHE A O 1
ATOM 790 N N . ALA A 1 103 ? -4.969 11.437 14.002 1.00 77.88 103 ALA A N 1
ATOM 791 C CA . ALA A 1 103 ? -4.670 11.202 15.409 1.00 77.88 103 ALA A CA 1
ATOM 792 C C . ALA A 1 103 ? -3.980 9.848 15.612 1.00 77.88 103 ALA A C 1
ATOM 794 O O . ALA A 1 103 ? -3.121 9.743 16.483 1.00 77.88 103 ALA A O 1
ATOM 795 N N . ASN A 1 104 ? -4.328 8.845 14.797 1.00 85.06 104 ASN A N 1
ATOM 796 C CA . ASN A 1 104 ? -3.713 7.521 14.833 1.00 85.06 104 ASN A CA 1
ATOM 797 C C . ASN A 1 104 ? -3.392 7.001 13.425 1.00 85.06 104 ASN A C 1
ATOM 799 O O . ASN A 1 104 ? -4.077 7.337 12.456 1.00 85.06 104 ASN A O 1
ATOM 803 N N . VAL A 1 105 ? -2.382 6.144 13.317 1.00 88.94 105 VAL A N 1
ATOM 804 C CA . VAL A 1 105 ? -2.028 5.411 12.099 1.00 88.94 105 VAL A CA 1
ATOM 805 C C . VAL A 1 105 ? -1.866 3.934 12.447 1.00 88.94 105 VAL A C 1
ATOM 807 O O . VAL A 1 105 ? -1.038 3.580 13.280 1.00 88.94 105 VAL A O 1
ATOM 810 N N . GLU A 1 106 ? -2.642 3.081 11.787 1.00 93.00 106 GLU A N 1
ATOM 811 C CA . GLU A 1 106 ? -2.563 1.624 11.893 1.00 93.00 106 GLU A CA 1
ATOM 812 C C . GLU A 1 106 ? -2.043 1.067 10.566 1.00 93.00 106 GLU A C 1
ATOM 814 O O . GLU A 1 106 ? -2.628 1.327 9.508 1.00 93.00 106 GLU A O 1
ATOM 819 N N . ILE A 1 107 ? -0.947 0.311 10.608 1.00 94.81 107 ILE A N 1
ATOM 820 C CA . ILE A 1 107 ? -0.340 -0.311 9.426 1.00 94.81 107 ILE A CA 1
ATOM 821 C C . ILE A 1 107 ? -0.381 -1.825 9.594 1.00 94.81 107 ILE A C 1
ATOM 823 O O . ILE A 1 107 ? 0.224 -2.356 10.520 1.00 94.81 107 ILE A O 1
ATOM 827 N N . LEU A 1 108 ? -1.067 -2.527 8.695 1.00 95.94 108 LEU A N 1
ATOM 828 C CA . LEU A 1 108 ? -1.040 -3.986 8.624 1.00 95.94 108 LEU A CA 1
ATOM 829 C C . LEU A 1 108 ? -0.153 -4.426 7.458 1.00 95.94 108 LEU A C 1
ATOM 831 O O . LEU A 1 108 ? -0.471 -4.151 6.302 1.00 95.94 108 LEU A O 1
ATOM 835 N N . CYS A 1 109 ? 0.938 -5.125 7.754 1.00 96.56 109 CYS A N 1
ATOM 836 C CA . CYS A 1 109 ? 1.814 -5.741 6.763 1.00 96.56 109 CYS A CA 1
ATOM 837 C C . CYS A 1 109 ? 1.404 -7.205 6.556 1.00 96.56 109 CYS A C 1
ATOM 839 O O . CYS A 1 109 ? 1.566 -8.027 7.458 1.00 96.56 109 CYS A O 1
ATOM 841 N N . ALA A 1 110 ? 0.892 -7.537 5.370 1.00 94.88 110 ALA A N 1
ATOM 842 C CA . ALA A 1 110 ? 0.460 -8.888 5.023 1.00 94.88 110 ALA A CA 1
ATOM 843 C C . ALA A 1 110 ? 1.193 -9.395 3.777 1.00 94.88 110 ALA A C 1
ATOM 845 O O . ALA A 1 110 ? 1.218 -8.731 2.735 1.00 94.88 110 ALA A O 1
ATOM 846 N N . GLY A 1 111 ? 1.772 -10.589 3.860 1.00 92.75 111 GLY A N 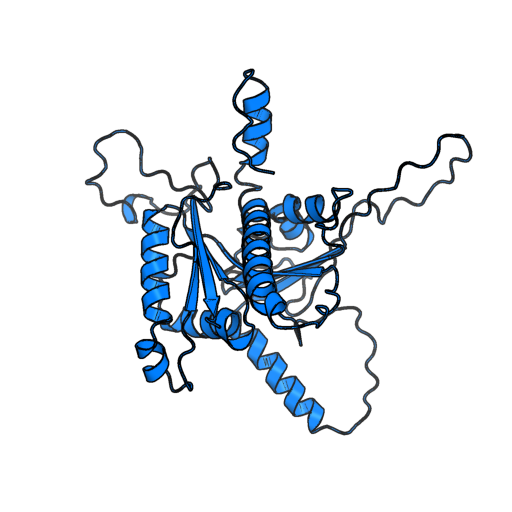1
ATOM 847 C CA . GLY A 1 111 ? 2.409 -11.222 2.712 1.00 92.75 111 GLY A CA 1
ATOM 848 C C . GLY A 1 111 ? 3.148 -12.514 3.055 1.00 92.75 111 GLY A C 1
ATOM 849 O O . GLY A 1 111 ? 3.568 -12.711 4.194 1.00 92.75 111 GLY A O 1
ATOM 850 N N . PRO A 1 112 ? 3.390 -13.386 2.060 1.00 89.12 112 PRO A N 1
ATOM 851 C CA . PRO A 1 112 ? 4.089 -14.657 2.271 1.00 89.12 112 PRO A CA 1
ATOM 852 C C . PRO A 1 112 ? 5.576 -14.482 2.621 1.00 89.12 112 PRO A C 1
ATOM 854 O O . PRO A 1 112 ? 6.216 -15.425 3.076 1.00 89.12 112 PRO A O 1
ATOM 857 N N . ASN A 1 113 ? 6.136 -13.291 2.382 1.00 89.75 113 ASN A N 1
ATOM 858 C CA . ASN A 1 113 ? 7.535 -12.958 2.654 1.00 89.75 113 ASN A CA 1
ATOM 859 C C . ASN A 1 113 ? 7.703 -12.063 3.892 1.00 89.75 113 ASN A C 1
ATOM 861 O O . ASN A 1 113 ? 8.814 -11.580 4.137 1.00 89.75 113 ASN A O 1
ATOM 865 N N . VAL A 1 114 ? 6.627 -11.821 4.648 1.00 92.44 114 VAL A N 1
ATOM 866 C CA . VAL A 1 114 ? 6.704 -11.122 5.931 1.00 92.44 114 VAL A CA 1
ATOM 867 C C . VAL A 1 114 ? 7.570 -11.945 6.880 1.00 92.44 114 VAL A C 1
ATOM 869 O O . VAL A 1 114 ? 7.449 -13.164 6.978 1.00 92.44 114 VAL A O 1
ATOM 872 N N . THR A 1 115 ? 8.481 -11.266 7.564 1.00 91.88 115 THR A N 1
ATOM 873 C CA . THR A 1 115 ? 9.348 -11.852 8.588 1.00 91.88 115 THR A CA 1
ATOM 874 C C . THR A 1 115 ? 9.293 -10.950 9.802 1.00 91.88 115 THR A C 1
ATOM 876 O O . THR A 1 115 ? 9.535 -9.753 9.651 1.00 91.88 115 THR A O 1
ATOM 879 N N . VAL A 1 116 ? 9.014 -11.509 10.976 1.00 93.06 116 VAL A N 1
ATOM 880 C CA . VAL A 1 116 ? 8.958 -10.757 12.233 1.00 93.06 116 VAL A CA 1
ATOM 881 C C . VAL A 1 116 ? 10.076 -11.177 13.185 1.00 93.06 116 VAL A C 1
ATOM 883 O O . VAL A 1 116 ? 10.512 -12.330 13.167 1.00 93.06 116 VAL A O 1
ATOM 886 N N . ASP A 1 117 ? 10.566 -10.229 13.980 1.00 93.50 117 ASP A N 1
ATOM 887 C CA . ASP A 1 117 ? 11.585 -10.470 15.001 1.00 93.50 117 ASP A CA 1
ATOM 888 C C . ASP A 1 117 ? 11.025 -11.297 16.174 1.00 93.50 117 ASP A C 1
ATOM 890 O O . ASP A 1 117 ? 9.818 -11.334 16.431 1.00 93.50 117 ASP A O 1
ATOM 894 N N . ASP A 1 118 ? 11.922 -11.941 16.928 1.00 91.38 118 ASP A N 1
ATOM 895 C CA . ASP A 1 118 ? 11.554 -12.739 18.099 1.00 91.38 118 ASP A CA 1
ATOM 896 C C . ASP A 1 118 ? 10.736 -11.913 19.111 1.00 91.38 118 ASP A C 1
ATOM 898 O O . ASP A 1 118 ? 11.169 -10.861 19.583 1.00 91.38 118 ASP A O 1
ATOM 902 N N . GLY A 1 119 ? 9.572 -12.436 19.503 1.00 87.69 119 GLY A N 1
ATOM 903 C CA . GLY A 1 119 ? 8.692 -11.807 20.494 1.00 87.69 119 GLY A CA 1
ATOM 904 C C . GLY A 1 119 ? 7.606 -10.901 19.912 1.00 87.69 119 GLY A C 1
ATOM 905 O O . GLY A 1 119 ? 6.772 -10.420 20.677 1.00 87.69 119 GLY A O 1
ATOM 906 N N . ILE A 1 120 ? 7.568 -10.713 18.591 1.00 91.75 120 ILE A N 1
ATOM 907 C CA . ILE A 1 120 ? 6.455 -10.054 17.903 1.00 91.75 120 ILE A CA 1
ATOM 908 C C . ILE A 1 120 ? 5.390 -11.099 17.560 1.00 91.75 120 ILE A C 1
ATOM 910 O O . ILE A 1 120 ? 5.652 -12.053 16.829 1.00 91.75 120 ILE A O 1
ATOM 914 N N . ALA A 1 121 ? 4.188 -10.932 18.113 1.00 90.38 121 ALA A N 1
ATOM 915 C CA . ALA A 1 121 ? 3.050 -11.796 17.817 1.00 90.38 121 ALA A CA 1
ATOM 916 C C . ALA A 1 121 ? 2.414 -11.427 16.466 1.00 90.38 121 ALA A C 1
ATOM 918 O O . ALA A 1 121 ? 2.137 -10.255 16.204 1.00 90.38 121 ALA A O 1
ATOM 919 N N . GLU A 1 122 ? 2.164 -12.429 15.626 1.00 88.81 122 GLU A N 1
ATOM 920 C CA . GLU A 1 122 ? 1.307 -12.294 14.443 1.00 88.81 122 GLU A CA 1
ATOM 921 C C . GLU A 1 122 ? -0.169 -12.209 14.866 1.00 88.81 122 GLU A C 1
ATOM 923 O O . GLU A 1 122 ? -0.539 -12.719 15.922 1.00 88.81 122 GLU A O 1
ATOM 928 N N . GLY A 1 123 ? -1.021 -11.576 14.055 1.00 86.62 123 GLY A N 1
ATOM 929 C CA . GLY A 1 123 ? -2.460 -11.473 14.364 1.00 86.62 123 GLY A CA 1
ATOM 930 C C . GLY A 1 123 ? -2.856 -10.295 15.267 1.00 86.62 123 GLY A C 1
ATOM 931 O O . GLY A 1 123 ? -4.045 -10.060 15.489 1.00 86.62 123 GLY A O 1
ATOM 932 N N . GLU A 1 124 ? -1.878 -9.546 15.781 1.00 90.88 124 GLU A N 1
ATOM 933 C CA . GLU A 1 124 ? -2.078 -8.467 16.751 1.00 90.88 124 GLU A CA 1
ATOM 934 C C . GLU A 1 124 ? -1.430 -7.155 16.289 1.00 90.88 124 GLU A C 1
ATOM 936 O O . GLU A 1 124 ? -0.397 -7.147 15.613 1.00 90.88 124 GLU A O 1
ATOM 941 N N . PHE A 1 125 ? -2.026 -6.029 16.687 1.00 92.31 125 PHE A N 1
ATOM 942 C CA . PHE A 1 125 ? -1.417 -4.708 16.555 1.00 92.31 125 PHE A CA 1
ATOM 943 C C . PHE A 1 125 ? -0.507 -4.390 17.743 1.00 92.31 125 PHE A C 1
ATOM 945 O O . PHE A 1 125 ? -0.929 -4.403 18.901 1.00 92.31 125 PHE A O 1
ATOM 952 N N . HIS A 1 126 ? 0.724 -3.994 17.433 1.00 92.81 126 HIS A N 1
ATOM 953 C CA . HIS A 1 126 ? 1.729 -3.560 18.397 1.00 92.81 126 HIS A CA 1
ATOM 954 C C . HIS A 1 126 ? 1.845 -2.041 18.369 1.00 92.81 126 HIS A C 1
ATOM 956 O O . HIS A 1 126 ? 2.113 -1.459 17.317 1.00 92.81 126 HIS A O 1
ATOM 962 N N . ALA A 1 127 ? 1.649 -1.388 19.514 1.00 90.56 127 ALA A N 1
ATOM 963 C CA . ALA A 1 127 ? 1.870 0.049 19.632 1.00 90.56 127 ALA A CA 1
ATOM 964 C C . ALA A 1 127 ? 3.366 0.371 19.514 1.00 90.56 127 ALA A C 1
ATOM 966 O O . ALA A 1 127 ? 4.199 -0.263 20.163 1.00 90.56 127 ALA A O 1
ATOM 967 N N . VAL A 1 128 ? 3.698 1.380 18.717 1.00 88.12 128 VAL A N 1
ATOM 968 C CA . VAL A 1 128 ? 5.062 1.895 18.585 1.00 88.12 128 VAL A CA 1
ATOM 969 C C . VAL A 1 128 ? 5.270 2.923 19.687 1.00 88.12 128 VAL A C 1
ATOM 971 O O . VAL A 1 128 ? 4.547 3.918 19.750 1.00 88.12 128 VAL A O 1
ATOM 974 N N . ARG A 1 129 ? 6.244 2.689 20.569 1.00 76.19 129 ARG A N 1
ATOM 975 C CA . ARG A 1 129 ? 6.544 3.632 21.653 1.00 76.19 129 ARG A CA 1
ATOM 976 C C . ARG A 1 129 ? 7.094 4.935 21.078 1.00 76.19 129 ARG A C 1
ATOM 978 O O . ARG A 1 129 ? 8.047 4.922 20.298 1.00 76.19 129 ARG A O 1
ATOM 985 N N . GLY A 1 130 ? 6.491 6.059 21.458 1.00 63.00 130 GLY A N 1
ATOM 986 C CA . GLY A 1 130 ? 7.047 7.376 21.174 1.00 63.00 130 GLY A CA 1
ATOM 987 C C . GLY A 1 130 ? 8.222 7.653 22.109 1.00 63.00 130 GLY A C 1
ATOM 988 O O . GLY A 1 130 ? 8.172 7.294 23.279 1.00 63.00 130 GLY A O 1
ATOM 989 N N . ALA A 1 131 ? 9.262 8.330 21.619 1.00 46.28 131 ALA A N 1
ATOM 990 C CA . ALA A 1 131 ? 10.370 8.798 22.461 1.00 46.28 131 ALA A CA 1
ATOM 991 C C . ALA A 1 131 ? 9.926 9.776 23.576 1.00 46.28 131 ALA A C 1
ATOM 993 O O . ALA A 1 131 ? 10.698 10.028 24.492 1.00 46.28 131 ALA A O 1
ATOM 994 N N . ASP A 1 132 ? 8.689 10.282 23.507 1.00 50.16 132 ASP A N 1
ATOM 995 C CA . ASP A 1 132 ? 8.108 11.241 24.452 1.00 50.16 132 ASP A CA 1
ATOM 996 C C . ASP A 1 132 ? 7.344 10.569 25.618 1.00 50.16 132 ASP A C 1
ATOM 998 O O . ASP A 1 132 ? 6.898 11.266 26.524 1.00 50.16 132 ASP A O 1
ATOM 1002 N N . ASP A 1 133 ? 7.167 9.238 25.619 1.00 49.06 133 ASP A N 1
ATOM 1003 C CA . ASP A 1 133 ? 6.496 8.524 26.728 1.00 49.06 133 ASP A CA 1
ATOM 1004 C C . ASP A 1 133 ? 7.408 8.336 27.963 1.00 49.06 133 ASP A C 1
ATOM 1006 O O . ASP A 1 133 ? 6.920 7.949 29.025 1.00 49.06 133 ASP A O 1
ATOM 1010 N N . ASP A 1 134 ? 8.711 8.628 27.838 1.00 45.59 134 ASP A N 1
ATOM 1011 C CA . ASP A 1 134 ? 9.726 8.448 28.891 1.00 45.59 134 ASP A CA 1
ATOM 1012 C C . ASP A 1 134 ? 10.257 9.774 29.488 1.00 45.59 134 ASP A C 1
ATOM 1014 O O . ASP A 1 134 ? 11.113 9.742 30.376 1.00 45.59 134 ASP A O 1
ATOM 1018 N N . GLU A 1 135 ? 9.769 10.944 29.055 1.00 46.81 135 GLU A N 1
ATOM 1019 C CA . GLU A 1 135 ? 10.081 12.207 29.741 1.00 46.81 135 GLU A CA 1
ATOM 1020 C C . GLU A 1 135 ? 9.154 12.359 30.957 1.00 46.81 135 GLU A C 1
ATOM 1022 O O . GLU A 1 135 ? 8.062 12.923 30.877 1.00 46.81 135 GLU A O 1
ATOM 1027 N N . GLU A 1 136 ? 9.586 11.819 32.104 1.00 45.06 136 GLU A N 1
ATOM 1028 C CA . GLU A 1 136 ? 9.103 12.282 33.407 1.00 45.06 136 GLU A CA 1
ATOM 1029 C C . GLU A 1 136 ? 9.254 13.812 33.419 1.00 45.06 136 GLU A C 1
ATOM 1031 O O . GLU A 1 136 ? 10.374 14.317 33.365 1.00 45.06 136 GLU A O 1
ATOM 1036 N N . GLU A 1 137 ? 8.134 14.547 33.403 1.00 47.66 137 GLU A N 1
ATOM 1037 C CA . GLU A 1 137 ? 8.130 16.009 33.495 1.00 47.66 137 GLU A CA 1
ATOM 1038 C C . GLU A 1 137 ? 8.818 16.401 34.818 1.00 47.66 137 GLU A C 1
ATOM 1040 O O . GLU A 1 137 ? 8.206 16.377 35.887 1.00 47.66 137 GLU A O 1
ATOM 1045 N N . GLU A 1 138 ? 10.117 16.711 34.773 1.00 44.97 138 GLU A N 1
ATOM 1046 C CA . GLU A 1 138 ? 10.759 17.488 35.826 1.00 44.97 138 GLU A CA 1
ATOM 1047 C C . GLU A 1 138 ? 10.132 18.885 35.743 1.00 44.97 138 GLU A C 1
ATOM 1049 O O . GLU A 1 138 ? 10.344 19.622 34.781 1.00 44.97 138 GLU A O 1
ATOM 1054 N N . ASP A 1 139 ? 9.262 19.186 36.712 1.00 45.34 139 ASP A N 1
ATOM 1055 C CA . ASP A 1 139 ? 8.622 20.485 36.915 1.00 45.34 139 ASP A CA 1
ATOM 1056 C C . ASP A 1 139 ? 9.695 21.579 37.095 1.00 45.34 139 ASP A C 1
ATOM 1058 O O . ASP A 1 139 ? 10.034 21.967 38.217 1.00 45.34 139 ASP A O 1
ATOM 1062 N N . ASP A 1 140 ? 10.234 22.099 35.994 1.00 46.78 140 ASP A N 1
ATOM 1063 C CA . ASP A 1 140 ? 10.989 23.348 35.988 1.00 46.78 140 ASP A CA 1
ATOM 1064 C C . ASP A 1 140 ? 9.982 24.506 36.097 1.00 46.78 140 ASP A C 1
ATOM 1066 O O . ASP A 1 140 ? 9.522 25.105 35.120 1.00 46.78 140 ASP A O 1
ATOM 1070 N N . GLU A 1 141 ? 9.593 24.788 37.342 1.00 53.38 141 GLU A N 1
ATOM 1071 C CA . GLU A 1 141 ? 8.935 26.024 37.762 1.00 53.38 141 GLU A CA 1
ATOM 1072 C C . GLU A 1 141 ? 9.875 27.217 37.512 1.00 53.38 141 GLU A C 1
ATOM 1074 O O . GLU A 1 141 ? 10.504 27.668 38.456 1.00 53.38 141 GLU A O 1
ATOM 1079 N N . ASP A 1 142 ? 10.021 27.710 36.278 1.00 55.81 142 ASP A N 1
ATOM 1080 C CA . ASP A 1 142 ? 10.469 29.087 35.982 1.00 55.81 142 ASP A CA 1
ATOM 1081 C C . ASP A 1 142 ? 10.550 29.326 34.458 1.00 55.81 142 ASP A C 1
ATOM 1083 O O . ASP A 1 142 ? 11.616 29.211 33.867 1.00 55.81 142 ASP A O 1
ATOM 1087 N N . ASP A 1 143 ? 9.437 29.694 33.809 1.00 49.38 143 ASP A N 1
ATOM 1088 C CA . ASP A 1 143 ? 9.455 30.716 32.744 1.00 49.38 143 ASP A CA 1
ATOM 1089 C C . ASP A 1 143 ? 8.028 31.152 32.344 1.00 49.38 143 ASP A C 1
ATOM 1091 O O . ASP A 1 143 ? 7.189 30.362 31.913 1.00 49.38 143 ASP A O 1
ATOM 1095 N N . GLU A 1 144 ? 7.741 32.453 32.483 1.00 53.84 144 GLU A N 1
ATOM 1096 C CA . GLU A 1 144 ? 6.478 33.113 32.102 1.00 53.84 144 GLU A CA 1
ATOM 1097 C C . GLU A 1 144 ? 6.336 33.298 30.571 1.00 53.84 144 GLU A C 1
ATOM 1099 O O . GLU A 1 144 ? 5.913 34.357 30.095 1.00 53.84 144 GLU A O 1
ATOM 1104 N N . GLU A 1 145 ? 6.667 32.286 29.768 1.00 50.91 145 GLU A N 1
ATOM 1105 C CA . GLU A 1 145 ? 6.356 32.269 28.336 1.00 50.91 145 GLU A CA 1
ATOM 1106 C C . GLU A 1 145 ? 5.180 31.319 28.084 1.00 50.91 145 GLU A C 1
ATOM 1108 O O . GLU A 1 145 ? 5.181 30.163 28.501 1.00 50.91 145 GLU A O 1
ATOM 1113 N N . ALA A 1 146 ? 4.112 31.826 27.456 1.00 51.31 146 ALA A N 1
ATOM 1114 C CA . ALA A 1 146 ? 2.907 31.043 27.194 1.00 51.31 146 ALA A CA 1
ATOM 1115 C C . ALA A 1 146 ? 3.282 29.717 26.502 1.00 51.31 146 ALA A C 1
ATOM 1117 O O . ALA A 1 146 ? 3.987 29.764 25.489 1.00 51.31 146 ALA A O 1
ATOM 1118 N N . PRO A 1 147 ? 2.819 28.552 27.000 1.00 44.91 147 PRO A N 1
ATOM 1119 C CA . PRO A 1 147 ? 3.221 27.270 26.446 1.00 44.91 147 PRO A CA 1
ATOM 1120 C C . PRO A 1 147 ? 2.834 27.229 24.971 1.00 44.91 147 PRO A C 1
ATOM 1122 O O . PRO A 1 147 ? 1.654 27.305 24.612 1.00 44.91 147 PRO A O 1
ATOM 1125 N N . SER A 1 148 ? 3.844 27.126 24.106 1.00 47.97 148 SER A N 1
ATOM 1126 C CA . SER A 1 148 ? 3.627 26.784 22.705 1.00 47.97 148 SER A CA 1
ATOM 1127 C C . SER A 1 148 ? 2.828 25.476 22.668 1.00 47.97 148 SER A C 1
ATOM 1129 O O . SER A 1 148 ? 3.131 24.575 23.454 1.00 47.97 148 SER A O 1
ATOM 1131 N N . PRO A 1 149 ? 1.794 25.338 21.818 1.00 47.75 149 PRO A N 1
ATOM 1132 C CA . PRO A 1 149 ? 0.982 24.127 21.800 1.00 47.75 149 PRO A CA 1
ATOM 1133 C C . PRO A 1 149 ? 1.884 22.916 21.525 1.00 47.75 149 PRO A C 1
ATOM 1135 O O . PRO A 1 149 ? 2.429 22.790 20.426 1.00 47.75 149 PRO A O 1
ATOM 1138 N N . LYS A 1 150 ? 2.067 22.049 22.537 1.00 53.81 150 LYS A N 1
ATOM 1139 C CA . LYS A 1 150 ? 2.831 20.799 22.419 1.00 53.81 150 LYS A CA 1
ATOM 1140 C C . LYS A 1 150 ? 2.216 20.002 21.262 1.00 53.81 150 LYS A C 1
ATOM 1142 O O . LYS A 1 150 ? 1.045 19.615 21.313 1.00 53.81 150 LYS A O 1
ATOM 1147 N N . ARG A 1 151 ? 2.976 19.821 20.179 1.00 56.25 151 ARG A N 1
ATOM 1148 C CA . ARG A 1 151 ? 2.542 19.065 18.998 1.00 56.25 151 ARG A CA 1
ATOM 1149 C C . ARG A 1 151 ? 2.368 17.607 19.410 1.00 56.25 151 ARG A C 1
ATOM 1151 O O . ARG A 1 151 ? 3.354 16.939 19.691 1.00 56.25 151 ARG A O 1
ATOM 1158 N N . ARG A 1 152 ? 1.130 17.110 19.462 1.00 59.00 152 ARG A N 1
ATOM 1159 C CA . ARG A 1 152 ? 0.886 15.687 19.731 1.00 59.00 152 ARG A CA 1
ATOM 1160 C C . ARG A 1 152 ? 1.230 14.894 18.473 1.00 59.00 152 ARG A C 1
ATOM 1162 O O . ARG A 1 152 ? 0.631 15.124 17.422 1.00 59.00 152 ARG A O 1
ATOM 1169 N N . ARG A 1 153 ? 2.208 13.994 18.577 1.00 66.12 153 ARG A N 1
ATOM 1170 C CA . ARG A 1 153 ? 2.478 12.985 17.547 1.00 66.12 153 ARG A CA 1
ATOM 1171 C C . ARG A 1 153 ? 1.285 12.031 17.448 1.00 66.12 153 ARG A C 1
ATOM 1173 O O . ARG A 1 153 ? 0.604 11.791 18.445 1.00 66.12 153 ARG A O 1
ATOM 1180 N N . ALA A 1 154 ? 1.020 11.533 16.243 1.00 72.50 154 ALA A N 1
ATOM 1181 C CA . ALA A 1 154 ? -0.020 10.533 16.033 1.00 72.50 154 ALA A CA 1
ATOM 1182 C C . ALA A 1 154 ? 0.340 9.238 16.778 1.00 72.50 154 ALA A C 1
ATOM 1184 O O . ALA A 1 154 ? 1.510 8.853 16.797 1.00 72.50 154 ALA A O 1
ATOM 1185 N N . GLY A 1 155 ? -0.651 8.563 17.364 1.00 82.25 155 GLY A N 1
ATOM 1186 C CA . GLY A 1 155 ? -0.478 7.202 17.870 1.00 82.25 155 GLY A CA 1
ATOM 1187 C C . GLY A 1 155 ? -0.219 6.246 16.708 1.00 82.25 155 GLY A C 1
ATOM 1188 O O . GLY A 1 155 ? -0.844 6.375 15.657 1.00 82.25 155 GLY A O 1
ATOM 1189 N N . VAL A 1 156 ? 0.709 5.303 16.863 1.00 87.31 156 VAL A N 1
ATOM 1190 C CA . VAL A 1 156 ? 1.086 4.390 15.775 1.00 87.31 156 VAL A CA 1
ATOM 1191 C C . VAL A 1 156 ? 0.994 2.958 16.251 1.00 87.31 156 VAL A C 1
ATOM 1193 O O . VAL A 1 156 ? 1.539 2.617 17.301 1.00 87.31 156 VAL A O 1
ATOM 1196 N N . SER A 1 157 ? 0.326 2.119 15.468 1.00 92.38 157 SER A N 1
ATOM 1197 C CA . SER A 1 157 ? 0.305 0.679 15.681 1.00 92.38 157 SER A CA 1
ATOM 1198 C C . SER A 1 157 ? 0.617 -0.074 14.394 1.00 92.38 157 SER A C 1
ATOM 1200 O O . SER A 1 157 ? 0.247 0.335 13.291 1.00 92.38 157 SER A O 1
ATOM 1202 N N . VAL A 1 158 ? 1.343 -1.180 14.538 1.00 94.62 158 VAL A N 1
ATOM 1203 C CA . VAL A 1 158 ? 1.777 -2.015 13.419 1.00 94.62 158 VAL A CA 1
ATOM 1204 C C . VAL A 1 158 ? 1.386 -3.461 13.681 1.00 94.62 158 VAL A C 1
ATOM 1206 O O . VAL A 1 158 ? 1.675 -3.997 14.749 1.00 94.62 158 VAL A O 1
ATOM 1209 N N . GLY A 1 159 ? 0.731 -4.083 12.707 1.00 95.12 159 GLY A N 1
ATOM 1210 C CA . GLY A 1 159 ? 0.366 -5.493 12.710 1.00 95.12 159 GLY A CA 1
ATOM 1211 C C . GLY A 1 159 ? 1.066 -6.258 11.591 1.00 95.12 159 GLY A C 1
ATOM 1212 O O . GLY A 1 159 ? 1.401 -5.688 10.549 1.00 95.12 159 GLY A O 1
ATOM 1213 N N . TYR A 1 160 ? 1.252 -7.560 11.799 1.00 95.50 160 TYR A N 1
ATOM 1214 C CA . TYR A 1 160 ? 1.871 -8.461 10.829 1.00 95.50 160 TYR A CA 1
ATOM 1215 C C . TYR A 1 160 ? 1.030 -9.713 10.617 1.00 95.50 160 TYR A C 1
ATOM 1217 O O . TYR A 1 160 ? 0.474 -10.271 11.567 1.00 95.50 160 TYR A O 1
ATOM 1225 N N . HIS A 1 161 ? 1.001 -10.174 9.371 1.00 94.00 161 HIS A N 1
ATOM 1226 C CA . HIS A 1 161 ? 0.454 -11.470 9.003 1.00 94.00 161 HIS A CA 1
ATOM 1227 C C . HIS A 1 161 ? 1.320 -12.152 7.943 1.00 94.00 161 HIS A C 1
ATOM 1229 O O . HIS A 1 161 ? 1.523 -11.614 6.846 1.00 94.00 161 HIS A O 1
ATOM 1235 N N . VAL A 1 162 ? 1.798 -13.356 8.261 1.00 92.38 162 VAL A N 1
ATOM 1236 C CA . VAL A 1 162 ? 2.520 -14.208 7.317 1.00 92.38 162 VAL A CA 1
ATOM 1237 C C . VAL A 1 162 ? 1.515 -15.053 6.538 1.00 92.38 162 VAL A C 1
ATOM 1239 O O . VAL A 1 162 ? 1.059 -16.096 6.997 1.00 92.38 162 VAL A O 1
ATOM 1242 N N . GLY A 1 163 ? 1.177 -14.606 5.332 1.00 90.00 163 GLY A N 1
ATOM 1243 C CA . GLY A 1 163 ? 0.165 -15.265 4.508 1.00 90.00 163 GLY A CA 1
ATOM 1244 C C . GLY A 1 163 ? -0.470 -14.332 3.489 1.00 90.00 163 GLY A C 1
ATOM 1245 O O . GLY A 1 163 ? -0.004 -13.206 3.275 1.00 90.00 163 GLY A O 1
ATOM 1246 N N . LEU A 1 164 ? -1.514 -14.813 2.817 1.00 90.12 164 LEU A N 1
ATOM 1247 C CA . LEU A 1 164 ? -2.288 -13.999 1.889 1.00 90.12 164 LEU A CA 1
ATOM 1248 C C . LEU A 1 164 ? -3.352 -13.232 2.678 1.00 90.12 164 LEU A C 1
ATOM 1250 O O . LEU A 1 164 ? -4.007 -13.771 3.559 1.00 90.12 164 LEU A O 1
ATOM 1254 N N . TYR A 1 165 ? -3.562 -11.957 2.351 1.00 89.88 165 TYR A N 1
ATOM 1255 C CA . TYR A 1 165 ? -4.475 -11.106 3.125 1.00 89.88 165 TYR A CA 1
ATOM 1256 C C . TYR A 1 165 ? -5.923 -11.631 3.175 1.00 89.88 165 TYR A C 1
ATOM 1258 O O . TYR A 1 165 ? -6.633 -11.391 4.149 1.00 89.88 165 TYR A O 1
ATOM 1266 N N . HIS A 1 166 ? -6.371 -12.346 2.139 1.00 87.75 166 HIS A N 1
ATOM 1267 C CA . HIS A 1 166 ? -7.717 -12.918 2.128 1.00 87.75 166 HIS A CA 1
ATOM 1268 C C . HIS A 1 166 ? -7.921 -14.036 3.157 1.00 87.75 166 HIS A C 1
ATOM 1270 O O . HIS A 1 166 ? -9.068 -14.253 3.530 1.00 87.75 166 HIS A O 1
ATOM 1276 N N . ASP A 1 167 ? -6.851 -14.667 3.651 1.00 85.12 167 ASP A N 1
ATOM 1277 C CA . ASP A 1 167 ? -6.930 -15.723 4.668 1.00 85.12 167 ASP A CA 1
ATOM 1278 C C . ASP A 1 167 ? -7.272 -15.135 6.052 1.00 85.12 167 ASP A C 1
ATOM 1280 O O . ASP A 1 167 ? -8.158 -15.635 6.741 1.00 85.12 167 ASP A O 1
ATOM 1284 N N . ILE A 1 168 ? -6.675 -13.986 6.407 1.00 78.19 168 ILE A N 1
ATOM 1285 C CA . ILE A 1 168 ? -6.980 -13.241 7.651 1.00 78.19 168 ILE A CA 1
ATOM 1286 C C . ILE A 1 168 ? -8.469 -12.916 7.742 1.00 78.19 168 ILE A C 1
ATOM 1288 O O . ILE A 1 168 ? -9.102 -12.976 8.794 1.00 78.19 168 ILE A O 1
ATOM 1292 N N . ALA A 1 169 ? -9.015 -12.474 6.614 1.00 62.53 169 ALA A N 1
ATOM 1293 C CA . ALA A 1 169 ? -10.326 -11.869 6.584 1.00 62.53 169 ALA A CA 1
ATOM 1294 C C . ALA A 1 169 ? -11.451 -12.912 6.566 1.00 62.53 169 ALA A C 1
ATOM 1296 O O . ALA A 1 169 ? -12.577 -12.543 6.886 1.00 62.53 169 ALA A O 1
ATOM 1297 N N . SER A 1 170 ? -11.160 -14.164 6.191 1.00 62.31 170 SER A N 1
ATOM 1298 C CA . SER A 1 170 ? -12.075 -15.299 6.355 1.00 62.31 170 SER A CA 1
ATOM 1299 C C . SER A 1 170 ? -12.098 -15.825 7.788 1.00 62.31 170 SER A C 1
ATOM 1301 O O . SER A 1 170 ? -13.171 -16.139 8.289 1.00 62.31 170 SER A O 1
ATOM 1303 N N . GLU A 1 171 ? -10.949 -15.860 8.471 1.00 59.50 171 GLU A N 1
ATOM 1304 C CA . GLU A 1 171 ? -10.864 -16.344 9.858 1.00 59.50 171 GLU A CA 1
ATOM 1305 C C . GLU A 1 171 ? -11.711 -15.483 10.811 1.00 59.50 171 GLU A C 1
ATOM 1307 O O . GLU A 1 171 ? -12.427 -16.010 11.656 1.00 59.50 171 GLU A O 1
ATOM 1312 N N . GLY A 1 172 ? -11.721 -14.159 10.615 1.00 55.75 172 GLY A N 1
ATOM 1313 C CA . GLY A 1 172 ? -12.557 -13.254 11.412 1.00 55.75 172 GLY A CA 1
ATOM 1314 C C . GLY A 1 172 ? -14.069 -13.380 11.166 1.00 55.75 172 GLY A C 1
ATOM 1315 O O . GLY A 1 172 ? -14.842 -13.047 12.056 1.00 55.75 172 GLY A O 1
ATOM 1316 N N . GLU A 1 173 ? -14.500 -13.852 9.990 1.00 55.94 173 GLU A N 1
ATOM 1317 C CA . GLU A 1 173 ? -15.926 -14.071 9.683 1.00 55.94 173 GLU A CA 1
ATOM 1318 C C . GLU A 1 173 ? -16.438 -15.382 10.297 1.00 55.94 173 GLU A C 1
ATOM 1320 O O . GLU A 1 173 ? -17.546 -15.418 10.827 1.00 55.94 173 GLU A O 1
ATOM 1325 N N . GLU A 1 174 ? -15.619 -16.440 10.285 1.00 54.41 174 GLU A N 1
ATOM 1326 C CA . GLU A 1 174 ? -15.954 -17.720 10.925 1.00 54.41 174 GLU A CA 1
ATOM 1327 C C . GLU A 1 174 ? -16.039 -17.586 12.459 1.00 54.41 174 GLU A C 1
ATOM 1329 O O . GLU A 1 174 ? -16.949 -18.141 13.076 1.00 54.41 174 GLU A O 1
ATOM 1334 N N . GLU A 1 175 ? -15.152 -16.795 13.078 1.00 54.62 175 GLU A N 1
ATOM 1335 C CA . GLU A 1 175 ? -15.203 -16.514 14.522 1.00 54.62 175 GLU A CA 1
ATOM 1336 C C . GLU A 1 175 ? -16.461 -15.720 14.931 1.00 54.62 175 GLU A C 1
ATOM 1338 O O . GLU A 1 175 ? -17.051 -16.003 15.975 1.00 54.62 175 GLU A O 1
ATOM 1343 N N . GLU A 1 176 ? -16.911 -14.754 14.120 1.00 52.28 176 GLU A N 1
ATOM 1344 C CA . GLU A 1 176 ? -18.139 -13.986 14.391 1.00 52.28 176 GLU A CA 1
ATOM 1345 C C . GLU A 1 176 ? -19.409 -14.855 14.280 1.00 52.28 176 GLU A C 1
ATOM 1347 O O . GLU A 1 176 ? -20.322 -14.712 15.100 1.00 52.28 176 GLU A O 1
ATOM 1352 N N . GLU A 1 177 ? -19.465 -15.790 13.321 1.00 54.62 177 GLU A N 1
ATOM 1353 C CA . GLU A 1 177 ? -20.586 -16.734 13.176 1.00 54.62 177 GLU A CA 1
ATOM 1354 C C . GLU A 1 177 ? -20.659 -17.745 14.339 1.00 54.62 177 GLU A C 1
ATOM 1356 O O . GLU A 1 177 ? -21.753 -18.052 14.825 1.00 54.62 177 GLU A O 1
ATOM 1361 N N . GLU A 1 178 ? -19.517 -18.233 14.839 1.00 54.06 178 GLU A N 1
ATOM 1362 C CA . GLU A 1 178 ? -19.476 -19.120 16.012 1.00 54.06 178 GLU A CA 1
ATOM 1363 C C . GLU A 1 178 ? -19.844 -18.392 17.323 1.00 54.06 178 GLU A C 1
ATOM 1365 O O . GLU A 1 178 ? -20.485 -18.984 18.201 1.00 54.06 178 GLU A O 1
ATOM 1370 N N . GLU A 1 179 ? -19.494 -17.107 17.469 1.00 53.31 179 GLU A N 1
ATOM 1371 C CA . GLU A 1 179 ? -19.865 -16.302 18.642 1.00 53.31 179 GLU A CA 1
ATOM 1372 C C . GLU A 1 179 ? -21.362 -15.947 18.684 1.00 53.31 179 GLU A C 1
ATOM 1374 O O . GLU A 1 179 ? -21.938 -15.910 19.775 1.00 53.31 179 GLU A O 1
ATOM 1379 N N . GLU A 1 180 ? -22.031 -15.755 17.539 1.00 54.91 180 GLU A N 1
ATOM 1380 C CA . GLU A 1 180 ? -23.492 -15.563 17.499 1.00 54.91 180 GLU A CA 1
ATOM 1381 C C . GLU A 1 180 ? -24.280 -16.832 17.887 1.00 54.91 180 GLU A C 1
ATOM 1383 O O . GLU A 1 180 ? -25.386 -16.726 18.431 1.00 54.91 180 GLU A O 1
ATOM 1388 N N . GLU A 1 181 ? -23.728 -18.035 17.678 1.00 55.72 181 GLU A N 1
ATOM 1389 C CA . GLU A 1 181 ? -24.344 -19.291 18.138 1.00 55.72 181 GLU A CA 1
ATOM 1390 C C . GLU A 1 181 ? -24.058 -19.612 19.622 1.00 55.72 181 GLU A C 1
ATOM 1392 O O . GLU A 1 181 ? -24.804 -20.375 20.254 1.00 55.72 181 GLU A O 1
ATOM 1397 N N . ALA A 1 182 ? -23.020 -19.019 20.220 1.00 52.88 182 ALA A N 1
ATOM 1398 C CA . ALA A 1 182 ? -22.580 -19.298 21.586 1.00 52.88 182 ALA A CA 1
ATOM 1399 C C . ALA A 1 182 ? -23.137 -18.292 22.618 1.00 52.88 182 ALA A C 1
ATOM 1401 O O . ALA A 1 182 ? -22.444 -17.408 23.115 1.00 52.88 182 ALA A O 1
ATOM 1402 N N . ASP A 1 183 ? -24.392 -18.486 23.031 1.00 46.94 183 ASP A N 1
ATOM 1403 C CA . ASP A 1 183 ? -25.089 -17.701 24.070 1.00 46.94 183 ASP A CA 1
ATOM 1404 C C . ASP A 1 183 ? -24.552 -17.989 25.504 1.00 46.94 183 ASP A C 1
ATOM 1406 O O . ASP A 1 183 ? -25.251 -18.536 26.367 1.00 46.94 183 ASP A O 1
ATOM 1410 N N . ALA A 1 184 ? -23.275 -17.682 25.782 1.00 49.66 184 ALA A N 1
ATOM 1411 C CA . ALA A 1 184 ? -22.661 -17.845 27.106 1.00 49.66 184 ALA A CA 1
ATOM 1412 C C . ALA A 1 184 ? -21.678 -16.709 27.475 1.00 49.66 184 ALA A C 1
ATOM 1414 O O . ALA A 1 184 ? -20.763 -16.401 26.714 1.00 49.66 184 ALA A O 1
ATOM 1415 N N . PRO A 1 185 ? -21.781 -16.114 28.684 1.00 48.44 185 PRO A N 1
ATOM 1416 C CA . PRO A 1 185 ? -20.917 -15.014 29.092 1.00 48.44 185 PRO A CA 1
ATOM 1417 C C . PRO A 1 185 ? -19.578 -15.559 29.603 1.00 48.44 185 PRO A C 1
ATOM 1419 O O . PRO A 1 185 ? -19.447 -15.927 30.772 1.00 48.44 185 PRO A O 1
ATOM 1422 N N . ALA A 1 186 ? -18.571 -15.615 28.733 1.00 48.47 186 ALA A N 1
ATOM 1423 C CA . ALA A 1 186 ? -17.193 -15.849 29.145 1.00 48.47 186 ALA A CA 1
ATOM 1424 C C . ALA A 1 186 ? -16.532 -14.517 29.536 1.00 48.47 186 ALA A C 1
ATOM 1426 O O . ALA A 1 186 ? -16.495 -13.563 28.761 1.00 48.47 186 ALA A O 1
ATOM 1427 N N . GLU A 1 187 ? -16.007 -14.451 30.762 1.00 44.41 187 GLU A N 1
ATOM 1428 C CA . GLU A 1 187 ? -15.205 -13.336 31.267 1.00 44.41 187 GLU A CA 1
ATOM 1429 C C . GLU A 1 187 ? -13.941 -13.159 30.404 1.00 44.41 187 GLU A C 1
ATOM 1431 O O . GLU A 1 187 ? -12.906 -13.786 30.647 1.00 44.41 187 GLU A O 1
ATOM 1436 N N . ARG A 1 188 ? -14.011 -12.289 29.387 1.00 45.34 188 ARG A N 1
ATOM 1437 C CA . ARG A 1 188 ? -12.839 -11.835 28.631 1.00 45.34 188 ARG A CA 1
ATOM 1438 C C . ARG A 1 188 ? -11.939 -11.038 29.576 1.00 45.34 188 ARG A C 1
ATOM 1440 O O . ARG A 1 188 ? -12.233 -9.898 29.934 1.00 45.34 188 ARG A O 1
ATOM 1447 N N . LYS A 1 189 ? -10.819 -11.635 29.993 1.00 35.06 189 LYS A N 1
ATOM 1448 C CA . LYS A 1 189 ? -9.684 -10.858 30.500 1.00 35.06 189 LYS A CA 1
ATOM 1449 C C . LYS A 1 189 ? -9.259 -9.934 29.367 1.00 35.06 189 LYS A C 1
ATOM 1451 O O . LYS A 1 189 ? -8.921 -10.424 28.296 1.00 35.06 189 LYS A O 1
ATOM 1456 N N . ALA A 1 190 ? -9.321 -8.628 29.606 1.00 34.06 190 ALA A N 1
ATOM 1457 C CA . ALA A 1 190 ? -8.893 -7.610 28.663 1.00 34.06 190 ALA A CA 1
ATOM 1458 C C . ALA A 1 190 ? -7.406 -7.814 28.333 1.00 34.06 190 ALA A C 1
ATOM 1460 O O . ALA A 1 190 ? -6.525 -7.354 29.057 1.00 34.06 190 ALA A O 1
ATOM 1461 N N . SER A 1 191 ? -7.143 -8.561 27.264 1.00 37.75 191 SER A N 1
ATOM 1462 C CA . SER A 1 191 ? -5.943 -8.370 26.471 1.00 37.75 191 SER A CA 1
ATOM 1463 C C . SER A 1 191 ? -6.031 -6.954 25.914 1.00 37.75 191 SER A C 1
ATOM 1465 O O . SER A 1 191 ? -7.047 -6.574 25.336 1.00 37.75 191 SER A O 1
ATOM 1467 N N . THR A 1 192 ? -5.005 -6.146 26.148 1.00 43.56 192 THR A N 1
ATOM 1468 C CA . THR A 1 192 ? -4.867 -4.819 25.538 1.00 43.56 192 THR A CA 1
ATOM 1469 C C . THR A 1 192 ? -4.439 -4.901 24.069 1.00 43.56 192 THR A C 1
ATOM 1471 O O . THR A 1 192 ? -4.299 -3.859 23.438 1.00 43.56 192 THR A O 1
ATOM 1474 N N . ALA A 1 193 ? -4.207 -6.105 23.529 1.00 52.28 193 ALA A N 1
ATOM 1475 C CA . ALA A 1 193 ? -3.866 -6.299 22.127 1.00 52.28 193 ALA A CA 1
ATOM 1476 C C . ALA A 1 193 ? -5.136 -6.242 21.267 1.00 52.28 193 ALA A C 1
ATOM 1478 O O . ALA A 1 193 ?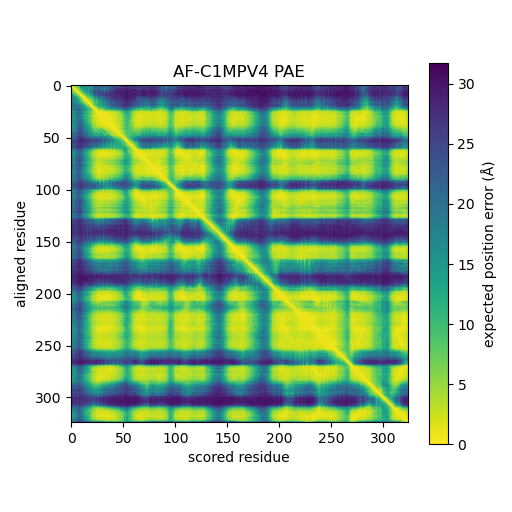 -6.066 -7.028 21.458 1.00 52.28 193 ALA A O 1
ATOM 1479 N N . SER A 1 194 ? -5.175 -5.292 20.332 1.00 69.56 194 SER A N 1
ATOM 1480 C CA . SER A 1 194 ? -6.199 -5.250 19.290 1.00 69.56 194 SER A CA 1
ATOM 1481 C C . SER A 1 194 ? -5.859 -6.309 18.246 1.00 69.56 194 SER A C 1
ATOM 1483 O O . SER A 1 194 ? -4.785 -6.250 17.647 1.00 69.56 194 SER A O 1
ATOM 1485 N N . THR A 1 195 ? -6.754 -7.271 18.032 1.00 80.31 195 THR A N 1
ATOM 1486 C CA . THR A 1 195 ? -6.643 -8.250 16.942 1.00 80.31 195 THR A CA 1
ATOM 1487 C C . THR A 1 195 ? -7.066 -7.620 15.610 1.00 80.31 195 THR A C 1
ATOM 1489 O O . THR A 1 195 ? -7.539 -6.480 15.571 1.00 80.31 195 THR A O 1
ATOM 1492 N N . PHE A 1 196 ? -6.892 -8.347 14.504 1.00 79.19 196 PHE A N 1
ATOM 1493 C CA . PHE A 1 196 ? -7.348 -7.910 13.175 1.00 79.19 196 PHE A CA 1
ATOM 1494 C C . PHE A 1 196 ? -8.858 -8.092 12.943 1.00 79.19 196 PHE A C 1
ATOM 1496 O O . PHE A 1 196 ? -9.366 -7.667 11.906 1.00 79.19 196 PHE A O 1
ATOM 1503 N N . SER A 1 197 ? -9.584 -8.707 13.883 1.00 72.81 197 SER A N 1
ATOM 1504 C CA . SER A 1 197 ? -11.027 -8.928 13.749 1.00 72.81 197 SER A CA 1
ATOM 1505 C C . SER A 1 197 ? -11.775 -7.591 13.634 1.00 72.81 197 SER A C 1
ATOM 1507 O O . SER A 1 197 ? -11.501 -6.637 14.367 1.00 72.81 197 SER A O 1
ATOM 1509 N N . GLY A 1 198 ? -12.666 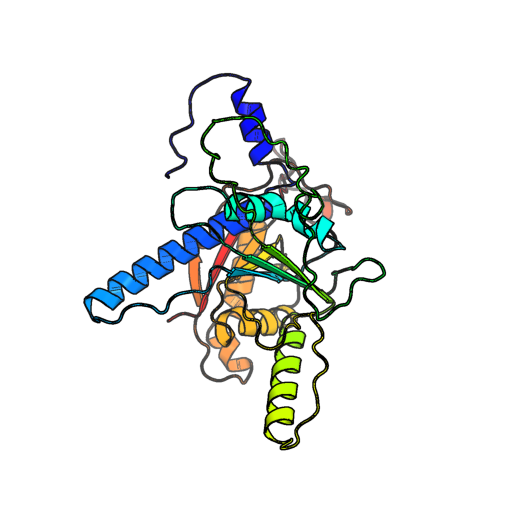-7.488 12.645 1.00 76.25 198 GLY A N 1
ATOM 1510 C CA . GLY A 1 198 ? -13.386 -6.254 12.314 1.00 76.25 198 GLY A CA 1
ATOM 1511 C C . GLY A 1 198 ? -12.520 -5.115 11.746 1.00 76.25 198 GLY A C 1
ATOM 1512 O O . GLY A 1 198 ? -13.034 -4.019 11.501 1.00 76.25 198 GLY A O 1
ATOM 1513 N N . TRP A 1 199 ? -11.220 -5.334 11.516 1.00 87.00 199 TRP A N 1
ATOM 1514 C CA . TRP A 1 199 ? -10.329 -4.321 10.957 1.00 87.00 199 TRP A CA 1
ATOM 1515 C C . TRP A 1 199 ? -10.519 -4.188 9.443 1.00 87.00 199 TRP A C 1
ATOM 1517 O O . TRP A 1 199 ? -10.416 -5.158 8.693 1.00 87.00 199 TRP A O 1
ATOM 1527 N N . VAL A 1 200 ? -10.759 -2.960 8.970 1.00 88.75 200 VAL A N 1
ATOM 1528 C CA . VAL A 1 200 ? -10.963 -2.665 7.544 1.00 88.75 200 VAL A CA 1
ATOM 1529 C C . VAL A 1 200 ? -10.018 -1.545 7.097 1.00 88.75 200 VAL A C 1
ATOM 1531 O O . VAL A 1 200 ? -10.053 -0.456 7.682 1.00 88.75 200 VAL A O 1
ATOM 1534 N N . PRO A 1 201 ? -9.199 -1.758 6.050 1.00 93.25 201 PRO A N 1
ATOM 1535 C CA . PRO A 1 201 ? -8.275 -0.741 5.567 1.00 93.25 201 PRO A CA 1
ATOM 1536 C C . PRO A 1 201 ? -9.003 0.404 4.858 1.00 93.25 201 PRO A C 1
ATOM 1538 O O . PRO A 1 201 ? -9.938 0.192 4.085 1.00 93.25 201 PRO A O 1
ATOM 1541 N N . GLU A 1 202 ? -8.511 1.629 5.037 1.00 92.19 202 GLU A N 1
ATOM 1542 C CA . GLU A 1 202 ? -8.951 2.793 4.258 1.00 92.19 202 GLU A CA 1
ATOM 1543 C C . GLU A 1 202 ? -8.181 2.951 2.942 1.00 92.19 202 GLU A C 1
ATOM 1545 O O . GLU A 1 202 ? -8.695 3.570 2.002 1.00 92.19 202 GLU A O 1
ATOM 1550 N N . LEU A 1 203 ? -6.962 2.412 2.896 1.00 96.06 203 LEU A N 1
ATOM 1551 C CA . LEU A 1 203 ? -6.100 2.341 1.725 1.00 96.06 203 LEU A CA 1
ATOM 1552 C C . LEU A 1 203 ? -5.310 1.029 1.757 1.00 96.06 203 LEU A C 1
ATOM 1554 O O . LEU A 1 203 ? -4.697 0.704 2.774 1.00 96.06 203 LEU A O 1
ATOM 1558 N N . ALA A 1 204 ? -5.276 0.315 0.637 1.00 98.00 204 ALA A N 1
ATOM 1559 C CA . ALA A 1 204 ? -4.368 -0.803 0.428 1.00 98.00 204 ALA A CA 1
ATOM 1560 C C . ALA A 1 204 ? -3.267 -0.404 -0.558 1.00 98.00 204 ALA A C 1
ATOM 1562 O O . ALA A 1 204 ? -3.533 0.285 -1.545 1.00 98.00 204 ALA A O 1
ATOM 1563 N N . VAL A 1 205 ? -2.035 -0.841 -0.308 1.00 97.94 205 VAL A N 1
ATOM 1564 C CA . VAL A 1 205 ? -0.884 -0.563 -1.171 1.00 97.94 205 VAL A CA 1
ATOM 1565 C C . VAL A 1 205 ? -0.078 -1.836 -1.400 1.00 97.94 205 VAL A C 1
ATOM 1567 O O . VAL A 1 205 ? 0.314 -2.499 -0.445 1.00 97.94 205 VAL A O 1
ATOM 1570 N N . ALA A 1 206 ? 0.197 -2.155 -2.661 1.00 96.81 206 ALA A N 1
ATOM 1571 C CA . ALA A 1 206 ? 1.102 -3.221 -3.069 1.00 96.81 206 ALA A CA 1
ATOM 1572 C C . ALA A 1 206 ? 2.342 -2.595 -3.724 1.00 96.81 206 ALA A C 1
ATOM 1574 O O . ALA A 1 206 ? 2.292 -2.097 -4.854 1.00 96.81 206 ALA A O 1
ATOM 1575 N N . PHE A 1 207 ? 3.451 -2.551 -2.984 1.00 94.81 207 PHE A N 1
ATOM 1576 C CA . PHE A 1 207 ? 4.667 -1.883 -3.439 1.00 94.81 207 PHE A CA 1
ATOM 1577 C C . PHE A 1 207 ? 5.486 -2.780 -4.364 1.00 94.81 207 PHE A C 1
ATOM 1579 O O . PHE A 1 207 ? 5.987 -3.815 -3.939 1.00 94.81 207 PHE A O 1
ATOM 1586 N N . ASN A 1 208 ? 5.710 -2.329 -5.599 1.00 91.00 208 ASN A N 1
ATOM 1587 C CA . ASN A 1 208 ? 6.514 -3.018 -6.609 1.00 91.00 208 ASN A CA 1
ATOM 1588 C C . ASN A 1 208 ? 6.101 -4.491 -6.749 1.00 91.00 208 ASN A C 1
ATOM 1590 O O . ASN A 1 208 ? 6.937 -5.394 -6.686 1.00 91.00 208 ASN A O 1
ATOM 1594 N N . ALA A 1 209 ? 4.785 -4.693 -6.851 1.00 82.19 209 ALA A N 1
ATOM 1595 C CA . ALA A 1 209 ? 4.131 -5.974 -6.624 1.00 82.19 209 ALA A CA 1
ATOM 1596 C C . ALA A 1 209 ? 4.506 -7.029 -7.671 1.00 82.19 209 ALA A C 1
ATOM 1598 O O . ALA A 1 209 ? 4.544 -8.216 -7.350 1.00 82.19 209 ALA A O 1
ATOM 1599 N N . GLY A 1 210 ? 4.775 -6.601 -8.912 1.00 81.75 210 GLY A N 1
ATOM 1600 C CA . GLY A 1 210 ? 5.104 -7.505 -10.010 1.00 81.75 210 GLY A CA 1
ATOM 1601 C C . GLY A 1 210 ? 4.015 -8.555 -10.234 1.00 81.75 210 GLY A C 1
ATOM 1602 O O . GLY A 1 210 ? 4.326 -9.707 -10.529 1.00 81.75 210 GLY A O 1
ATOM 1603 N N . MET A 1 211 ? 2.744 -8.179 -10.060 1.00 83.62 211 MET A N 1
ATOM 1604 C CA . MET A 1 211 ? 1.578 -9.056 -10.213 1.00 83.62 211 MET A CA 1
ATOM 1605 C C . MET A 1 211 ? 1.550 -9.726 -11.588 1.00 83.62 211 MET A C 1
ATOM 1607 O O . MET A 1 211 ? 1.117 -10.869 -11.696 1.00 83.62 211 MET A O 1
ATOM 1611 N N . TRP A 1 212 ? 2.052 -9.051 -12.629 1.00 80.12 212 TRP A N 1
ATOM 1612 C CA . TRP A 1 212 ? 2.202 -9.620 -13.974 1.00 80.12 212 TRP A CA 1
ATOM 1613 C C . TRP A 1 212 ? 3.073 -10.890 -14.010 1.00 80.12 212 TRP A C 1
ATOM 1615 O O . TRP A 1 212 ? 2.929 -11.706 -14.921 1.00 80.12 212 TRP A O 1
ATOM 1625 N N . GLY A 1 213 ? 3.986 -11.054 -13.047 1.00 77.31 213 GLY A N 1
ATOM 1626 C CA . GLY A 1 213 ? 4.898 -12.191 -12.935 1.00 77.31 213 GLY A CA 1
ATOM 1627 C C . GLY A 1 213 ? 4.361 -13.367 -12.113 1.00 77.31 213 GLY A C 1
ATOM 1628 O O . GLY A 1 213 ? 4.972 -14.437 -12.134 1.00 77.31 213 GLY A O 1
ATOM 1629 N N . TYR A 1 214 ? 3.240 -13.192 -11.408 1.00 78.88 214 TYR A N 1
ATOM 1630 C CA . TYR A 1 214 ? 2.614 -14.215 -10.564 1.00 78.88 214 TYR A CA 1
ATOM 1631 C C . TYR A 1 214 ? 1.374 -14.826 -11.224 1.00 78.88 214 TYR A C 1
ATOM 1633 O O . TYR A 1 214 ? 0.854 -14.324 -12.223 1.00 78.88 214 TYR A O 1
ATOM 1641 N N . SER A 1 215 ? 0.883 -15.932 -10.658 1.00 79.94 215 SER A N 1
ATOM 1642 C CA . SER A 1 215 ? -0.407 -16.476 -11.072 1.00 79.94 215 SER A CA 1
ATOM 1643 C C . SER A 1 215 ? -1.517 -15.494 -10.701 1.00 79.94 215 SER A C 1
ATOM 1645 O O . SER A 1 215 ? -1.645 -15.092 -9.545 1.00 79.94 215 SER A O 1
ATOM 1647 N N . GLN A 1 216 ? -2.354 -15.132 -11.674 1.00 80.12 216 GLN A N 1
ATOM 1648 C CA . GLN A 1 216 ? -3.511 -14.265 -11.430 1.00 80.12 216 GLN A CA 1
ATOM 1649 C C . GLN A 1 216 ? -4.476 -14.887 -10.409 1.00 80.12 216 GLN A C 1
ATOM 1651 O O . GLN A 1 216 ? -5.076 -14.165 -9.618 1.00 80.12 216 GLN A O 1
ATOM 1656 N N . ASP A 1 217 ? -4.557 -16.218 -10.357 1.00 81.31 217 ASP A N 1
ATOM 1657 C CA . ASP A 1 217 ? -5.393 -16.943 -9.395 1.00 81.31 217 ASP A CA 1
ATOM 1658 C C . ASP A 1 217 ? -4.931 -16.760 -7.936 1.00 81.31 217 ASP A C 1
ATOM 1660 O O . ASP A 1 217 ? -5.740 -16.906 -7.025 1.00 81.31 217 ASP A O 1
ATOM 1664 N N . GLU A 1 218 ? -3.661 -16.409 -7.696 1.00 82.81 218 GLU A N 1
ATOM 1665 C CA . GLU A 1 218 ? -3.127 -16.159 -6.345 1.00 82.81 218 GLU A CA 1
ATOM 1666 C C . GLU A 1 218 ? -3.469 -14.747 -5.845 1.00 82.81 218 GLU A C 1
ATOM 1668 O O . GLU A 1 218 ? -3.789 -14.546 -4.673 1.00 82.81 218 GLU A O 1
ATOM 1673 N N . TRP A 1 219 ? -3.433 -13.752 -6.737 1.00 87.06 219 TRP A N 1
ATOM 1674 C CA . TRP A 1 219 ? -3.722 -12.356 -6.392 1.00 87.06 219 TRP A CA 1
ATOM 1675 C C . TRP A 1 219 ? -5.213 -12.045 -6.356 1.00 87.06 219 TRP A C 1
ATOM 1677 O O . TRP A 1 219 ? -5.655 -11.196 -5.577 1.00 87.06 219 TRP A O 1
ATOM 1687 N N . ARG A 1 220 ? -5.997 -12.722 -7.196 1.00 89.38 220 ARG A N 1
ATOM 1688 C CA . ARG A 1 220 ? -7.407 -12.404 -7.411 1.00 89.38 220 ARG A CA 1
ATOM 1689 C C . ARG A 1 220 ? -8.253 -12.439 -6.131 1.00 89.38 220 ARG A C 1
ATOM 1691 O O . ARG A 1 220 ? -8.959 -11.457 -5.915 1.00 89.38 220 ARG A O 1
ATOM 1698 N N . PRO A 1 221 ? -8.161 -13.446 -5.237 1.00 89.81 221 PRO A N 1
ATOM 1699 C CA . PRO A 1 221 ? -8.949 -13.442 -4.001 1.00 89.81 221 PRO A CA 1
ATOM 1700 C C . PRO A 1 221 ? -8.594 -12.267 -3.075 1.00 89.81 221 PRO A C 1
ATOM 1702 O O . PRO A 1 221 ? -9.480 -11.634 -2.504 1.00 89.81 221 PRO A O 1
ATOM 1705 N N . THR A 1 222 ? -7.308 -11.904 -2.991 1.00 91.69 222 THR A N 1
ATOM 1706 C CA . THR A 1 222 ? -6.848 -10.726 -2.236 1.00 91.69 222 THR A CA 1
ATOM 1707 C C . THR A 1 222 ? -7.422 -9.432 -2.813 1.00 91.69 222 THR A C 1
ATOM 1709 O O . THR A 1 222 ? -7.926 -8.592 -2.067 1.00 91.69 222 THR A O 1
ATOM 1712 N N . ILE A 1 223 ? -7.376 -9.270 -4.139 1.00 92.19 223 ILE A N 1
ATOM 1713 C CA . ILE A 1 223 ? -7.915 -8.089 -4.824 1.00 92.19 223 ILE A CA 1
ATOM 1714 C C . ILE A 1 223 ? -9.429 -8.007 -4.633 1.00 92.19 223 ILE A C 1
ATOM 1716 O O . ILE A 1 223 ? -9.929 -6.945 -4.268 1.00 92.19 223 ILE A O 1
ATOM 1720 N N . ASP A 1 224 ? -10.154 -9.113 -4.818 1.00 89.62 224 ASP A N 1
ATOM 1721 C CA . ASP A 1 224 ? -11.606 -9.157 -4.644 1.00 89.62 224 ASP A CA 1
ATOM 1722 C C . ASP A 1 224 ? -11.995 -8.763 -3.210 1.00 89.62 224 ASP A C 1
ATOM 1724 O O . ASP A 1 224 ? -12.902 -7.947 -3.006 1.00 89.62 224 ASP A O 1
ATOM 1728 N N . ARG A 1 225 ? -11.258 -9.253 -2.206 1.00 89.31 225 ARG A N 1
ATOM 1729 C CA . ARG A 1 225 ? -11.480 -8.891 -0.802 1.00 89.31 225 ARG A CA 1
ATOM 1730 C C . ARG A 1 225 ? -11.251 -7.398 -0.552 1.00 89.31 225 ARG A C 1
ATOM 1732 O O . ARG A 1 225 ? -12.130 -6.718 -0.027 1.00 89.31 225 ARG A O 1
ATOM 1739 N N . ILE A 1 226 ? -10.106 -6.860 -0.966 1.00 93.25 226 ILE A N 1
ATOM 1740 C CA . ILE A 1 226 ? -9.752 -5.447 -0.755 1.00 93.25 226 ILE A CA 1
ATOM 1741 C C . ILE A 1 226 ? -10.725 -4.528 -1.498 1.00 93.25 226 ILE A C 1
ATOM 1743 O O . ILE A 1 226 ? -11.357 -3.646 -0.911 1.00 93.25 226 ILE A O 1
ATOM 1747 N N . VAL A 1 227 ? -10.854 -4.737 -2.805 1.00 92.94 227 VAL A N 1
ATOM 1748 C CA . VAL A 1 227 ? -11.530 -3.807 -3.704 1.00 92.94 227 VAL A CA 1
ATOM 1749 C C . VAL A 1 227 ? -13.042 -3.956 -3.600 1.00 92.94 227 VAL A C 1
ATOM 1751 O O . VAL A 1 227 ? -13.747 -2.948 -3.515 1.00 92.94 227 VAL A O 1
ATOM 1754 N N . HIS A 1 228 ? -13.567 -5.183 -3.579 1.00 89.00 228 HIS A N 1
ATOM 1755 C CA . HIS A 1 228 ? -15.008 -5.422 -3.653 1.00 89.00 228 HIS A CA 1
ATOM 1756 C C . HIS A 1 228 ? -15.671 -5.665 -2.300 1.00 89.00 228 HIS A C 1
ATOM 1758 O O . HIS A 1 228 ? -16.753 -5.103 -2.103 1.00 89.00 228 HIS A O 1
ATOM 1764 N N . ALA A 1 229 ? -15.069 -6.436 -1.389 1.00 87.81 229 ALA A N 1
ATOM 1765 C CA . ALA A 1 229 ? -15.659 -6.679 -0.068 1.00 87.81 229 ALA A CA 1
ATOM 1766 C C . ALA A 1 229 ? -15.462 -5.468 0.857 1.00 87.81 229 ALA A C 1
ATOM 1768 O O . ALA A 1 229 ? -16.434 -4.885 1.333 1.00 87.81 229 ALA A O 1
ATOM 1769 N N . HIS A 1 230 ? -14.221 -5.004 1.019 1.00 89.25 230 HIS A N 1
ATOM 1770 C CA . HIS A 1 230 ? -13.902 -3.866 1.886 1.00 89.25 230 HIS A CA 1
ATOM 1771 C C . HIS A 1 230 ? -14.143 -2.496 1.241 1.00 89.25 230 HIS A C 1
ATOM 1773 O O . HIS A 1 230 ? -14.061 -1.474 1.921 1.00 89.25 230 HIS A O 1
ATOM 1779 N N . LYS A 1 231 ? -14.446 -2.445 -0.067 1.00 91.12 231 LYS A N 1
ATOM 1780 C CA . LYS A 1 231 ? -14.578 -1.186 -0.832 1.00 91.12 231 LYS A CA 1
ATOM 1781 C C . LYS A 1 231 ? -13.355 -0.273 -0.655 1.00 91.12 231 LYS A C 1
ATOM 1783 O O . LYS A 1 231 ? -13.465 0.958 -0.682 1.00 91.12 231 LYS A O 1
ATOM 1788 N N . CYS A 1 232 ? -12.189 -0.887 -0.469 1.00 93.69 232 CYS A N 1
ATOM 1789 C CA . CYS A 1 232 ? -10.932 -0.219 -0.202 1.00 93.69 232 CYS A CA 1
ATOM 1790 C C . CYS A 1 232 ? -10.202 0.060 -1.526 1.00 93.69 232 CYS A C 1
ATOM 1792 O O . CYS A 1 232 ? -10.056 -0.846 -2.350 1.00 93.69 232 CYS A O 1
ATOM 1794 N N . PRO A 1 233 ? -9.765 1.306 -1.784 1.00 96.81 233 PRO A N 1
ATOM 1795 C CA . PRO A 1 233 ? -8.905 1.607 -2.920 1.00 96.81 233 PRO A CA 1
ATOM 1796 C C . PRO A 1 233 ? -7.565 0.877 -2.807 1.00 96.81 233 PRO A C 1
ATOM 1798 O O . PRO A 1 233 ? -6.922 0.909 -1.756 1.00 96.81 233 PRO A O 1
ATOM 1801 N N . LEU A 1 234 ? -7.140 0.267 -3.911 1.00 97.81 234 LEU A N 1
ATOM 1802 C CA . LEU A 1 234 ? -5.861 -0.419 -4.038 1.00 97.81 234 LEU A CA 1
ATOM 1803 C C . LEU A 1 234 ? -4.911 0.436 -4.873 1.00 97.81 234 LEU A C 1
ATOM 1805 O O . LEU A 1 234 ? -5.235 0.819 -5.997 1.00 97.81 234 LEU A O 1
ATOM 1809 N N . VAL A 1 235 ? -3.738 0.725 -4.323 1.00 98.31 235 VAL A N 1
ATOM 1810 C CA . VAL A 1 235 ? -2.612 1.335 -5.030 1.00 98.31 235 VAL A CA 1
ATOM 1811 C C . VAL A 1 235 ? -1.604 0.250 -5.347 1.00 98.31 235 VAL A C 1
ATOM 1813 O O . VAL A 1 235 ? -1.21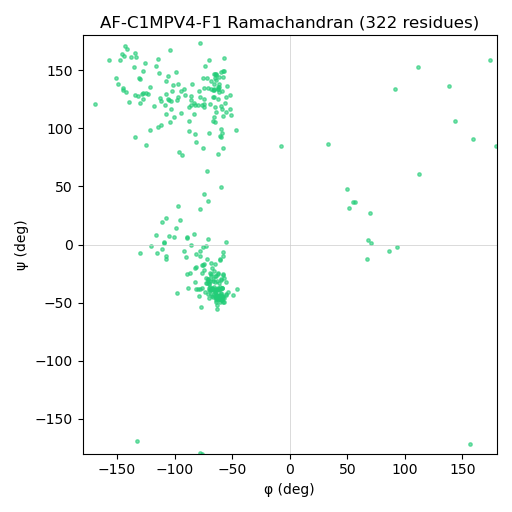7 -0.513 -4.466 1.00 98.31 235 VAL A O 1
ATOM 1816 N N . VAL A 1 236 ? -1.137 0.209 -6.587 1.00 97.56 236 VAL A N 1
ATOM 1817 C CA . VAL A 1 236 ? -0.046 -0.680 -6.991 1.00 97.56 236 VAL A CA 1
ATOM 1818 C C . VAL A 1 236 ? 1.087 0.166 -7.536 1.00 97.56 236 VAL A C 1
ATOM 1820 O O . VAL A 1 236 ? 0.836 1.103 -8.294 1.00 97.56 236 VAL A O 1
ATOM 1823 N N . THR A 1 237 ? 2.322 -0.139 -7.140 1.00 96.56 237 THR A N 1
ATOM 1824 C CA . THR A 1 237 ? 3.525 0.509 -7.678 1.00 96.56 237 THR A CA 1
ATOM 1825 C C . THR A 1 237 ? 4.394 -0.486 -8.448 1.00 96.56 237 THR A C 1
ATOM 1827 O O . THR A 1 237 ? 4.274 -1.692 -8.242 1.00 96.56 237 THR A O 1
ATOM 1830 N N . GLY A 1 238 ? 5.275 0.015 -9.318 1.00 92.44 238 GLY A N 1
ATOM 1831 C CA . GLY A 1 238 ? 6.247 -0.779 -10.086 1.00 92.44 238 GLY A CA 1
ATOM 1832 C C . GLY A 1 238 ? 7.629 -0.120 -10.136 1.00 92.44 238 GLY A C 1
ATOM 1833 O O . GLY A 1 238 ? 7.750 1.091 -9.913 1.00 92.44 238 GLY A O 1
ATOM 1834 N N . TYR A 1 239 ? 8.680 -0.885 -10.466 1.00 89.50 239 TYR A N 1
ATOM 1835 C CA . TYR A 1 239 ? 10.051 -0.353 -10.547 1.00 89.50 239 TYR A CA 1
ATOM 1836 C C . TYR A 1 239 ? 10.307 0.483 -11.800 1.00 89.50 239 TYR A C 1
ATOM 1838 O O . TYR A 1 239 ? 11.290 1.228 -11.876 1.00 89.50 239 TYR A O 1
ATOM 1846 N N . THR A 1 240 ? 9.439 0.343 -12.800 1.00 89.56 240 THR A N 1
ATOM 1847 C CA . THR A 1 240 ? 9.430 1.138 -14.029 1.00 89.56 240 THR A CA 1
ATOM 1848 C C . THR A 1 240 ? 7.992 1.385 -14.480 1.00 89.56 240 THR A C 1
ATOM 1850 O O . THR A 1 240 ? 7.081 0.658 -14.090 1.00 89.56 240 THR A O 1
ATOM 1853 N N . VAL A 1 241 ? 7.790 2.378 -15.351 1.00 89.69 241 VAL A N 1
ATOM 1854 C CA . VAL A 1 241 ? 6.485 2.613 -15.998 1.00 89.69 241 VAL A CA 1
ATOM 1855 C C . VAL A 1 241 ? 6.044 1.387 -16.799 1.00 89.69 241 VAL A C 1
ATOM 1857 O O . VAL A 1 241 ? 4.917 0.947 -16.650 1.00 89.69 241 VAL A O 1
ATOM 1860 N N . LYS A 1 242 ? 6.953 0.772 -17.564 1.00 89.25 242 LYS A N 1
ATOM 1861 C CA . LYS A 1 242 ? 6.660 -0.412 -18.387 1.00 89.25 242 LYS A CA 1
ATOM 1862 C C . LYS A 1 242 ? 6.219 -1.629 -17.565 1.00 89.25 242 LYS A C 1
ATOM 1864 O O . LYS A 1 242 ? 5.365 -2.404 -17.987 1.00 89.25 242 LYS A O 1
ATOM 1869 N N . GLU A 1 243 ? 6.830 -1.817 -16.400 1.00 89.38 243 GLU A N 1
ATOM 1870 C CA . GLU A 1 243 ? 6.422 -2.864 -15.463 1.00 89.38 243 GLU A CA 1
ATOM 1871 C C . GLU A 1 243 ? 5.032 -2.577 -14.894 1.00 89.38 243 GLU A C 1
ATOM 1873 O O . GLU A 1 243 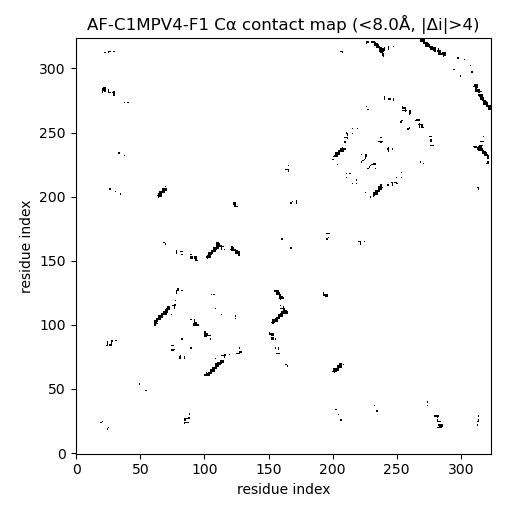? 4.179 -3.458 -14.906 1.00 89.38 243 GLU A O 1
ATOM 1878 N N . ALA A 1 244 ? 4.782 -1.331 -14.482 1.00 92.06 244 ALA A N 1
ATOM 1879 C CA . ALA A 1 244 ? 3.473 -0.920 -13.995 1.00 92.06 244 ALA A CA 1
ATOM 1880 C C . ALA A 1 244 ? 2.382 -1.056 -15.077 1.00 92.06 244 ALA A C 1
ATOM 1882 O O . ALA A 1 244 ? 1.298 -1.528 -14.775 1.00 92.06 244 ALA A O 1
ATOM 1883 N N . GLU A 1 245 ? 2.670 -0.766 -16.348 1.00 93.62 245 GLU A N 1
ATOM 1884 C CA . GLU A 1 245 ? 1.733 -1.024 -17.456 1.00 93.62 245 GLU A CA 1
ATOM 1885 C C . GLU A 1 245 ? 1.397 -2.523 -17.581 1.00 93.62 245 GLU A C 1
ATOM 1887 O O . GLU A 1 245 ? 0.253 -2.892 -17.837 1.00 93.62 245 GLU A O 1
ATOM 1892 N N . SER A 1 246 ? 2.374 -3.405 -17.339 1.00 92.50 246 SER A N 1
ATOM 1893 C CA . SER A 1 246 ? 2.153 -4.859 -17.355 1.00 92.50 246 SER A CA 1
ATOM 1894 C C . SER A 1 246 ? 1.303 -5.321 -16.162 1.00 92.50 246 SER A C 1
ATOM 1896 O O . SER A 1 246 ? 0.436 -6.184 -16.309 1.00 92.50 246 SER A O 1
ATOM 1898 N N . ASP A 1 247 ? 1.528 -4.733 -14.984 1.00 93.75 247 ASP A N 1
ATOM 1899 C CA . ASP A 1 247 ? 0.697 -4.928 -13.790 1.00 93.75 247 ASP A CA 1
ATOM 1900 C C . ASP A 1 247 ? -0.739 -4.431 -14.005 1.00 93.75 247 ASP A C 1
ATOM 1902 O O . ASP A 1 247 ? -1.696 -5.086 -13.586 1.00 93.75 247 ASP A O 1
ATOM 1906 N N . GLU A 1 248 ? -0.903 -3.303 -14.695 1.00 94.38 248 GLU A N 1
ATOM 1907 C CA . GLU A 1 248 ? -2.204 -2.757 -15.064 1.00 94.38 248 GLU A CA 1
ATOM 1908 C C . GLU A 1 248 ? -2.971 -3.715 -15.982 1.00 94.38 248 GLU A C 1
ATOM 1910 O O . GLU A 1 248 ? -4.134 -4.020 -15.713 1.00 94.38 248 GLU A O 1
ATOM 1915 N N . ASP A 1 249 ? -2.327 -4.250 -17.023 1.00 92.56 249 ASP A N 1
ATOM 1916 C CA . ASP A 1 249 ? -2.930 -5.246 -17.915 1.00 92.56 249 ASP A CA 1
ATOM 1917 C C . ASP A 1 249 ? -3.360 -6.512 -17.151 1.00 92.56 249 ASP A C 1
ATOM 1919 O O . ASP A 1 249 ? -4.459 -7.037 -17.373 1.00 92.56 249 ASP A O 1
ATOM 1923 N N . ALA A 1 250 ? -2.535 -6.981 -16.208 1.00 91.56 250 ALA A N 1
ATOM 1924 C CA . ALA A 1 250 ? -2.863 -8.118 -15.350 1.00 91.56 250 ALA A CA 1
ATOM 1925 C C . ALA A 1 250 ? -4.072 -7.826 -14.441 1.00 91.56 250 ALA A C 1
ATOM 1927 O O . ALA A 1 250 ? -4.992 -8.643 -14.350 1.00 91.56 250 ALA A O 1
ATOM 1928 N N . LEU A 1 251 ? -4.126 -6.643 -13.819 1.00 91.81 251 LEU A N 1
ATOM 1929 C CA . LEU A 1 251 ? -5.281 -6.199 -13.031 1.00 91.81 251 LEU A CA 1
ATOM 1930 C C . LEU A 1 251 ? -6.543 -6.097 -13.877 1.00 91.81 251 LEU A C 1
ATOM 1932 O O . LEU A 1 251 ? -7.607 -6.550 -13.449 1.00 91.81 251 LEU A O 1
ATOM 1936 N N . ARG A 1 252 ? -6.447 -5.529 -15.083 1.00 90.88 252 ARG A N 1
ATOM 1937 C CA . ARG A 1 252 ? -7.576 -5.438 -16.014 1.00 90.88 252 ARG A CA 1
ATOM 1938 C C . ARG A 1 252 ? -8.103 -6.826 -16.343 1.00 90.88 252 ARG A C 1
ATOM 1940 O O . ARG A 1 252 ? -9.313 -7.015 -16.287 1.00 90.88 252 ARG A O 1
ATOM 1947 N N . ALA A 1 253 ? -7.226 -7.794 -16.611 1.00 87.94 253 ALA A N 1
ATOM 1948 C CA . ALA A 1 253 ? -7.625 -9.178 -16.858 1.00 87.94 253 ALA A CA 1
ATOM 1949 C C . ALA A 1 253 ? -8.402 -9.776 -15.669 1.00 87.94 253 ALA A C 1
ATOM 1951 O O . ALA A 1 253 ? -9.514 -10.274 -15.866 1.00 87.94 253 ALA A O 1
ATOM 1952 N N . MET A 1 254 ? -7.876 -9.637 -14.444 1.00 86.38 254 MET A N 1
ATOM 1953 C CA . MET A 1 254 ? -8.485 -10.169 -13.211 1.00 86.38 254 MET A CA 1
ATOM 1954 C C . MET A 1 254 ? -9.834 -9.530 -12.857 1.00 86.38 254 MET A C 1
ATOM 1956 O O . MET A 1 254 ? -10.709 -10.199 -12.302 1.00 86.38 254 MET A O 1
ATOM 1960 N N . THR A 1 255 ? -10.002 -8.251 -13.194 1.00 81.75 255 THR A N 1
ATOM 1961 C CA . THR A 1 255 ? -11.163 -7.426 -12.815 1.00 81.75 255 THR A CA 1
ATOM 1962 C C . THR A 1 255 ? -12.191 -7.267 -13.940 1.00 81.75 255 THR A C 1
ATOM 1964 O O . THR A 1 255 ? -13.170 -6.527 -13.799 1.00 81.75 255 THR A O 1
ATOM 1967 N N . THR A 1 256 ? -12.016 -7.964 -15.072 1.00 76.56 256 THR A N 1
ATOM 1968 C CA . THR A 1 256 ? -13.033 -7.957 -16.130 1.00 76.56 256 THR A CA 1
ATOM 1969 C C . THR A 1 256 ? -14.329 -8.638 -15.666 1.00 76.56 256 THR A C 1
ATOM 1971 O O . THR A 1 256 ? -14.290 -9.656 -14.971 1.00 76.56 256 THR A O 1
ATOM 1974 N N . PRO A 1 257 ? -15.506 -8.174 -16.132 1.00 65.56 257 PRO A N 1
ATOM 1975 C CA . PRO A 1 257 ? -16.775 -8.849 -15.852 1.00 65.56 257 PRO A CA 1
ATOM 1976 C C . PRO A 1 257 ? -16.810 -10.317 -16.306 1.00 65.56 257 PRO A C 1
ATOM 1978 O O . PRO A 1 257 ? -17.521 -11.123 -15.713 1.00 65.56 257 PRO A O 1
ATOM 1981 N N . ALA A 1 258 ? -16.051 -10.667 -17.352 1.00 63.66 258 ALA A N 1
ATOM 1982 C CA . ALA A 1 258 ? -15.920 -12.042 -17.828 1.00 63.66 258 ALA A CA 1
ATOM 1983 C C . ALA A 1 258 ? -15.126 -12.910 -16.837 1.00 63.66 258 ALA A C 1
ATOM 1985 O O . ALA A 1 258 ? -15.602 -13.979 -16.468 1.00 63.66 258 ALA A O 1
ATOM 1986 N N . ALA A 1 259 ? -13.990 -12.415 -16.332 1.00 62.97 259 ALA A N 1
ATOM 1987 C CA . ALA A 1 259 ? -13.218 -13.100 -15.294 1.00 62.97 259 ALA A CA 1
ATOM 1988 C C . ALA A 1 259 ? -14.020 -13.283 -13.994 1.00 62.97 259 ALA A C 1
ATOM 1990 O O . ALA A 1 259 ? -13.889 -14.300 -13.319 1.00 62.97 259 ALA A O 1
ATOM 1991 N N . ALA A 1 260 ? -14.905 -12.336 -13.667 1.00 58.91 260 ALA A N 1
ATOM 1992 C CA . ALA A 1 260 ? -15.803 -12.459 -12.522 1.00 58.91 260 ALA A CA 1
ATOM 1993 C C . ALA A 1 260 ? -16.890 -13.535 -12.693 1.00 58.91 260 ALA A C 1
ATOM 1995 O O . ALA A 1 260 ? -17.289 -14.157 -11.712 1.00 58.91 260 ALA A O 1
ATOM 1996 N N . ALA A 1 261 ? -17.357 -13.778 -13.922 1.00 57.59 261 ALA A N 1
ATOM 1997 C CA . ALA A 1 261 ? -18.385 -14.782 -14.200 1.00 57.59 261 ALA A CA 1
ATOM 1998 C C . ALA A 1 261 ? -17.862 -16.226 -14.087 1.00 57.59 261 ALA A C 1
ATOM 2000 O O . ALA A 1 261 ? -18.605 -17.109 -13.655 1.00 57.59 261 ALA A O 1
ATOM 2001 N N . ASP A 1 262 ? -16.595 -16.462 -14.436 1.00 56.50 262 ASP A N 1
ATOM 2002 C CA . ASP A 1 262 ? -15.977 -17.795 -14.397 1.00 56.50 262 ASP A CA 1
ATOM 2003 C C . ASP A 1 262 ? -15.622 -18.258 -12.971 1.00 56.50 262 ASP A C 1
ATOM 2005 O O . ASP A 1 262 ? -15.475 -19.454 -12.722 1.00 56.50 262 ASP A O 1
ATOM 2009 N N . ALA A 1 263 ? -15.552 -17.335 -12.008 1.00 55.66 263 ALA A N 1
ATOM 2010 C CA . ALA A 1 263 ? -15.158 -17.617 -10.628 1.00 55.66 263 ALA A CA 1
ATOM 2011 C C . ALA A 1 263 ? -16.313 -17.999 -9.681 1.00 55.66 263 ALA A C 1
ATOM 2013 O O . ALA A 1 263 ? -16.111 -18.111 -8.475 1.00 55.66 263 ALA A O 1
ATOM 2014 N N . GLY A 1 264 ? -17.538 -18.181 -10.186 1.00 47.34 264 GLY A N 1
ATOM 2015 C CA . GLY A 1 264 ? -18.680 -18.643 -9.381 1.00 47.34 264 GLY A CA 1
ATOM 2016 C C . GLY A 1 264 ? -19.230 -17.640 -8.350 1.00 47.34 264 GLY A C 1
ATOM 2017 O O . GLY A 1 264 ? -20.196 -17.963 -7.659 1.00 47.34 264 GLY A O 1
ATOM 2018 N N . GLY A 1 265 ? -18.672 -16.428 -8.268 1.00 42.44 265 GLY A N 1
ATOM 2019 C CA . GLY A 1 265 ? -19.150 -15.325 -7.429 1.00 42.44 265 GLY A CA 1
ATOM 2020 C C . GLY A 1 265 ? -20.133 -14.422 -8.181 1.00 42.44 265 GLY A C 1
ATOM 2021 O O . GLY A 1 265 ? -19.915 -14.061 -9.335 1.00 42.44 265 GLY A O 1
ATOM 2022 N N . GLY A 1 266 ? -21.253 -14.074 -7.545 1.00 39.62 266 GLY A N 1
ATOM 2023 C CA . GLY A 1 266 ? -22.304 -13.249 -8.144 1.00 39.62 266 GLY A CA 1
ATOM 2024 C C . GLY A 1 266 ? -21.816 -11.876 -8.628 1.00 39.62 266 GLY A C 1
ATOM 2025 O O . GLY A 1 266 ? -20.972 -11.260 -7.993 1.00 39.62 266 GLY A O 1
ATOM 2026 N N . ALA A 1 267 ? -22.399 -11.424 -9.749 1.00 41.75 267 ALA A N 1
ATOM 2027 C CA . ALA A 1 267 ? -22.299 -10.089 -10.352 1.00 41.75 267 ALA A CA 1
ATOM 2028 C C . ALA A 1 267 ? -20.942 -9.394 -10.150 1.00 41.75 267 ALA A C 1
ATOM 2030 O O . ALA A 1 267 ? -20.795 -8.590 -9.235 1.00 41.75 267 ALA A O 1
ATOM 2031 N N . GLY A 1 268 ? -19.990 -9.666 -11.051 1.00 46.66 268 GLY A N 1
ATOM 2032 C CA . GLY A 1 268 ? -18.715 -8.957 -11.134 1.00 46.66 268 GLY A CA 1
ATOM 2033 C C . GLY A 1 268 ? -18.906 -7.451 -11.063 1.00 46.66 268 GLY A C 1
ATOM 2034 O O . GLY A 1 268 ? -19.275 -6.813 -12.052 1.00 46.66 268 GLY A O 1
ATOM 2035 N N . ALA A 1 269 ? -18.700 -6.894 -9.873 1.00 58.28 269 ALA A N 1
ATOM 2036 C CA . ALA A 1 269 ? -18.679 -5.465 -9.683 1.00 58.28 269 ALA A CA 1
ATOM 2037 C C . ALA A 1 269 ? -17.476 -4.969 -10.479 1.00 58.28 269 ALA A C 1
ATOM 2039 O O . ALA A 1 269 ? -16.355 -5.405 -10.244 1.00 58.28 269 ALA A O 1
ATOM 2040 N N . GLY A 1 270 ? -17.712 -4.122 -11.479 1.00 79.06 270 GLY A N 1
ATOM 2041 C CA . GLY A 1 270 ? -16.612 -3.534 -12.231 1.00 79.06 270 GLY A CA 1
ATOM 2042 C C . GLY A 1 270 ? -15.664 -2.786 -11.294 1.00 79.06 270 GLY A C 1
ATOM 2043 O O . GLY A 1 270 ? -16.030 -2.408 -10.178 1.00 79.06 270 GLY A O 1
ATOM 2044 N N . VAL A 1 271 ? -14.445 -2.551 -11.755 1.00 89.81 271 VAL A N 1
ATOM 2045 C CA . VAL A 1 271 ? -13.526 -1.626 -11.092 1.00 89.81 271 VAL A CA 1
ATOM 2046 C C . VAL A 1 271 ? -13.544 -0.278 -11.797 1.00 89.81 271 VAL A C 1
ATOM 2048 O O . VAL A 1 271 ? -13.758 -0.183 -13.006 1.00 89.81 271 VAL A O 1
ATOM 2051 N N . GLU A 1 272 ? -13.321 0.772 -11.024 1.00 91.75 272 GLU A N 1
ATOM 2052 C CA . GLU A 1 272 ? -13.052 2.116 -11.509 1.00 91.75 272 GLU A CA 1
ATOM 2053 C C . GLU A 1 272 ? -11.575 2.425 -11.273 1.00 91.75 272 GLU A C 1
ATOM 2055 O O . GLU A 1 272 ? -11.072 2.282 -10.156 1.00 91.75 272 GLU A O 1
ATOM 2060 N N . TRP A 1 273 ? -10.899 2.885 -12.321 1.00 94.44 273 TRP A N 1
ATOM 2061 C CA . TRP A 1 273 ? -9.538 3.399 -12.240 1.00 94.44 273 TRP A CA 1
ATOM 2062 C C . TRP A 1 273 ? -9.597 4.856 -11.787 1.00 94.44 273 TRP A C 1
ATOM 2064 O O . TRP A 1 273 ? -10.102 5.711 -12.514 1.00 94.44 273 TRP A O 1
ATOM 2074 N N . LEU A 1 274 ? -9.112 5.139 -10.575 1.00 95.06 274 LEU A N 1
ATOM 2075 C CA . LEU A 1 274 ? -8.994 6.518 -10.088 1.00 95.06 274 LEU A CA 1
ATOM 2076 C C . LEU A 1 274 ? -7.891 7.256 -10.846 1.00 95.06 274 LEU A C 1
ATOM 2078 O O . LEU A 1 274 ? -8.038 8.433 -11.173 1.00 95.06 274 LEU A O 1
ATOM 2082 N N . TRP A 1 275 ? -6.811 6.539 -11.143 1.00 96.62 275 TRP A N 1
ATOM 2083 C CA . TRP A 1 275 ? -5.821 6.896 -12.145 1.00 96.62 275 TRP A CA 1
ATOM 2084 C C . TRP A 1 275 ? -5.194 5.617 -12.705 1.00 96.62 275 TRP A C 1
ATOM 2086 O O . TRP A 1 275 ? -5.013 4.628 -11.988 1.00 96.62 275 TRP A O 1
ATOM 2096 N N . GLU A 1 276 ? -4.904 5.648 -14.000 1.00 96.69 276 GLU A N 1
ATOM 2097 C CA . GLU A 1 276 ? -4.159 4.600 -14.704 1.00 96.69 276 GLU A CA 1
ATOM 2098 C C . GLU A 1 276 ? -2.658 4.741 -14.412 1.00 96.69 276 GLU A C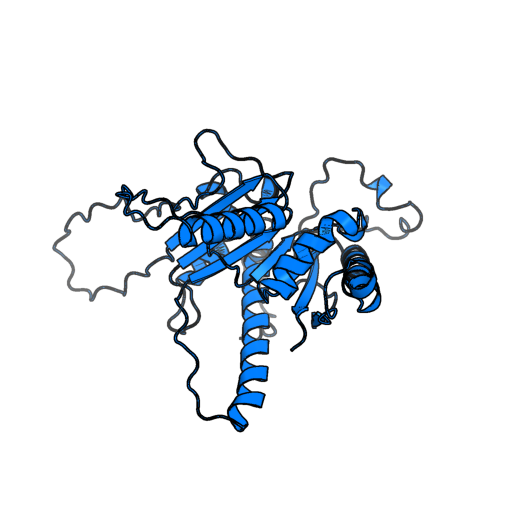 1
ATOM 2100 O O . GLU A 1 276 ? -2.247 5.622 -13.648 1.00 96.69 276 GLU A O 1
ATOM 2105 N N . THR A 1 277 ? -1.835 3.873 -14.996 1.00 97.06 277 THR A N 1
ATOM 2106 C CA . THR A 1 277 ? -0.386 3.908 -14.803 1.00 97.06 277 THR A CA 1
ATOM 2107 C C . THR A 1 277 ? 0.192 5.268 -15.174 1.00 97.06 277 THR A C 1
ATOM 2109 O O . THR A 1 277 ? 0.117 5.733 -16.311 1.00 97.06 277 THR A O 1
ATOM 2112 N N . GLU A 1 278 ? 0.850 5.891 -14.203 1.00 95.56 278 GLU A N 1
ATOM 2113 C CA . GLU A 1 278 ? 1.610 7.117 -14.396 1.00 95.56 278 GLU A CA 1
ATOM 2114 C C . GLU A 1 278 ? 2.904 7.094 -13.575 1.00 95.56 278 GLU A C 1
ATOM 2116 O O . GLU A 1 278 ? 3.116 6.241 -12.710 1.00 95.56 278 GLU A O 1
ATOM 2121 N N . ALA A 1 279 ? 3.805 8.042 -13.839 1.00 93.38 279 ALA A N 1
ATOM 2122 C CA . ALA A 1 279 ? 5.007 8.202 -13.031 1.00 93.38 279 ALA A CA 1
ATOM 2123 C C . ALA A 1 279 ? 4.639 8.662 -11.614 1.00 93.38 279 ALA A C 1
ATOM 2125 O O . ALA A 1 279 ? 3.901 9.632 -11.434 1.00 93.38 279 ALA A O 1
ATOM 2126 N N . ASN A 1 280 ? 5.214 8.015 -10.603 1.00 92.38 280 ASN A N 1
ATOM 2127 C CA . ASN A 1 280 ? 5.001 8.422 -9.224 1.00 92.38 280 ASN A CA 1
ATOM 2128 C C . ASN A 1 280 ? 5.805 9.703 -8.932 1.00 92.38 280 ASN A C 1
ATOM 2130 O O . ASN A 1 280 ? 7.029 9.726 -9.155 1.00 92.38 280 ASN A O 1
ATOM 2134 N N . PRO A 1 281 ? 5.161 10.778 -8.439 1.00 89.25 281 PRO A N 1
ATOM 2135 C CA . PRO A 1 281 ? 5.864 11.998 -8.055 1.00 89.25 281 PRO A CA 1
ATOM 2136 C C . PRO A 1 281 ? 6.857 11.774 -6.907 1.00 89.25 281 PRO A C 1
ATOM 2138 O O . PRO A 1 281 ? 7.847 12.494 -6.839 1.00 89.25 281 PRO A O 1
ATOM 2141 N N . PHE A 1 282 ? 6.641 10.753 -6.073 1.00 89.38 282 PHE A N 1
ATOM 2142 C CA . PHE A 1 282 ? 7.467 10.397 -4.915 1.00 89.38 282 PHE A CA 1
ATOM 2143 C C . PHE A 1 282 ? 8.302 9.129 -5.129 1.00 89.38 282 PHE A C 1
ATOM 2145 O O . PHE A 1 282 ? 8.698 8.460 -4.172 1.00 89.38 282 PHE A O 1
ATOM 2152 N N . ARG A 1 283 ? 8.576 8.773 -6.390 1.00 87.94 283 ARG A N 1
ATOM 2153 C CA . ARG A 1 283 ? 9.484 7.667 -6.721 1.00 87.94 283 ARG A CA 1
ATOM 2154 C C . ARG A 1 283 ? 10.877 7.878 -6.142 1.00 87.94 283 ARG A C 1
ATOM 2156 O O . ARG A 1 283 ? 11.370 9.004 -6.088 1.00 87.94 283 ARG A O 1
ATOM 2163 N N . SER A 1 284 ? 11.553 6.783 -5.813 1.00 86.25 284 SER A N 1
ATOM 2164 C CA . SER A 1 284 ? 12.967 6.852 -5.462 1.00 86.25 284 SER A CA 1
ATOM 2165 C C . SER A 1 284 ? 13.806 7.284 -6.667 1.00 86.25 284 SER A C 1
ATOM 2167 O O . SER A 1 284 ? 13.678 6.739 -7.765 1.00 86.25 284 SER A O 1
ATOM 2169 N N . LEU A 1 285 ? 14.718 8.233 -6.442 1.00 81.62 285 LEU A N 1
ATOM 2170 C CA . LEU A 1 285 ? 15.719 8.646 -7.432 1.00 81.62 285 LEU A CA 1
ATOM 2171 C C . LEU A 1 285 ? 16.983 7.772 -7.405 1.00 81.62 285 LEU A C 1
ATOM 2173 O O . LEU A 1 285 ? 17.903 7.983 -8.194 1.00 81.62 285 LEU A O 1
ATOM 2177 N N . ARG A 1 286 ? 17.041 6.772 -6.516 1.00 77.69 286 ARG A N 1
ATOM 2178 C CA . ARG A 1 286 ? 18.169 5.844 -6.414 1.00 77.69 286 ARG A CA 1
ATOM 2179 C C . ARG A 1 286 ? 17.832 4.512 -7.090 1.00 77.69 286 ARG A C 1
ATOM 2181 O O . ARG A 1 286 ? 16.736 3.992 -6.877 1.00 77.69 286 ARG A O 1
ATOM 2188 N N . PRO A 1 287 ? 18.763 3.924 -7.867 1.00 73.81 287 PRO A N 1
ATOM 2189 C CA . PRO A 1 287 ? 18.560 2.590 -8.409 1.00 73.81 287 PRO A CA 1
ATOM 2190 C C . PRO A 1 287 ? 18.410 1.574 -7.278 1.00 73.81 287 PRO A C 1
ATOM 2192 O O . PRO A 1 287 ? 19.175 1.598 -6.309 1.00 73.81 287 PRO A O 1
ATOM 2195 N N . ARG A 1 288 ? 17.471 0.639 -7.420 1.00 71.69 288 ARG A N 1
ATOM 2196 C CA . ARG A 1 288 ? 17.328 -0.468 -6.475 1.00 71.69 288 ARG A CA 1
ATOM 2197 C C . ARG A 1 288 ? 18.550 -1.380 -6.540 1.00 71.69 288 ARG A C 1
ATOM 2199 O O . ARG A 1 288 ? 18.972 -1.815 -7.614 1.00 71.69 288 ARG A O 1
ATOM 2206 N N . ALA A 1 289 ? 19.079 -1.736 -5.372 1.00 65.62 289 ALA A N 1
ATOM 2207 C CA . ALA A 1 289 ? 20.066 -2.800 -5.255 1.00 65.62 289 ALA A CA 1
ATOM 2208 C C . ALA A 1 289 ? 19.386 -4.155 -5.521 1.00 65.62 289 ALA A C 1
ATOM 2210 O O . ALA A 1 289 ? 18.757 -4.740 -4.637 1.00 65.62 289 ALA A O 1
ATOM 2211 N N . LEU A 1 290 ? 19.476 -4.650 -6.757 1.00 63.66 290 LEU A N 1
ATOM 2212 C CA . LEU A 1 290 ? 18.975 -5.978 -7.109 1.00 63.66 290 LEU A CA 1
ATOM 2213 C C . LEU A 1 290 ? 19.872 -7.055 -6.484 1.00 63.66 290 LEU A C 1
ATOM 2215 O O . LEU A 1 290 ? 21.097 -6.981 -6.556 1.00 63.66 290 LEU A O 1
ATOM 2219 N N . ARG A 1 291 ? 19.258 -8.083 -5.886 1.00 62.38 291 ARG A N 1
ATOM 2220 C CA . ARG A 1 291 ? 19.964 -9.282 -5.388 1.00 62.38 291 ARG A CA 1
ATOM 2221 C C . ARG A 1 291 ? 20.096 -10.385 -6.449 1.00 62.38 291 ARG A C 1
ATOM 2223 O O . ARG A 1 291 ? 20.558 -11.477 -6.138 1.00 62.38 291 ARG A O 1
ATOM 2230 N N . PHE A 1 292 ? 19.678 -10.109 -7.681 1.00 60.25 292 PHE A N 1
ATOM 2231 C CA . PHE A 1 292 ? 19.715 -11.022 -8.821 1.00 60.25 292 PHE A CA 1
ATOM 2232 C C . PHE A 1 292 ? 20.265 -10.309 -10.063 1.00 60.25 292 PHE A C 1
ATOM 2234 O O . PHE A 1 292 ? 20.361 -9.081 -10.098 1.00 60.25 292 PHE A O 1
ATOM 2241 N N . ASP A 1 293 ? 20.647 -11.089 -11.076 1.00 58.62 293 ASP A N 1
ATOM 2242 C CA . ASP A 1 293 ? 21.222 -10.568 -12.316 1.00 58.62 293 ASP A CA 1
ATOM 2243 C C . ASP A 1 293 ? 20.174 -9.798 -13.140 1.00 58.62 293 ASP A C 1
ATOM 2245 O O . ASP A 1 293 ? 19.141 -10.334 -13.545 1.00 58.62 293 ASP A O 1
ATOM 2249 N N . ARG A 1 294 ? 20.468 -8.522 -13.397 1.00 60.91 294 ARG A N 1
ATOM 2250 C CA . ARG A 1 294 ? 19.616 -7.575 -14.126 1.00 60.91 294 ARG A CA 1
ATOM 2251 C C . ARG A 1 294 ? 19.387 -7.967 -15.588 1.00 60.91 294 ARG A C 1
ATOM 2253 O O . ARG A 1 294 ? 18.358 -7.611 -16.155 1.00 60.91 294 ARG A O 1
ATOM 2260 N N . SER A 1 295 ? 20.319 -8.703 -16.192 1.00 58.41 295 SER A N 1
ATOM 2261 C CA . SER A 1 295 ? 20.236 -9.132 -17.596 1.00 58.41 295 SER A CA 1
ATOM 2262 C C . SER A 1 295 ? 19.076 -10.095 -17.875 1.00 58.41 295 SER A C 1
ATOM 2264 O O . SER A 1 295 ? 18.667 -10.246 -19.023 1.00 58.41 295 SER A O 1
ATOM 2266 N N . VAL A 1 296 ? 18.501 -10.700 -16.830 1.00 58.16 296 VAL A N 1
ATOM 2267 C CA . VAL A 1 296 ? 17.329 -11.584 -16.928 1.00 58.16 296 VAL A CA 1
ATOM 2268 C C . VAL A 1 296 ? 16.049 -10.805 -17.257 1.00 58.16 296 VAL A C 1
ATOM 2270 O O . VAL A 1 296 ? 15.167 -11.341 -17.920 1.00 58.16 296 VAL A O 1
ATOM 2273 N N . TYR A 1 297 ? 15.959 -9.539 -16.837 1.00 53.91 297 TYR A N 1
ATOM 2274 C CA . TYR A 1 297 ? 14.759 -8.702 -16.992 1.00 53.91 297 TYR A CA 1
ATOM 2275 C C . TYR A 1 297 ? 14.910 -7.603 -18.050 1.00 53.91 297 TYR A C 1
ATOM 2277 O O . TYR A 1 297 ? 13.926 -6.975 -18.433 1.00 53.91 297 TYR A O 1
ATOM 2285 N N . VAL A 1 298 ? 16.127 -7.384 -18.557 1.00 55.44 298 VAL A N 1
ATOM 2286 C CA . VAL A 1 298 ? 16.408 -6.436 -19.641 1.00 55.44 298 VAL A CA 1
ATOM 2287 C C . VAL A 1 298 ? 17.138 -7.185 -20.763 1.00 55.44 298 VAL A C 1
ATOM 2289 O O . VAL A 1 298 ? 18.371 -7.219 -20.770 1.00 55.44 298 VAL A O 1
ATOM 2292 N N . PRO A 1 299 ? 16.407 -7.838 -21.690 1.00 50.72 299 PRO A N 1
ATOM 2293 C CA . PRO A 1 299 ? 17.010 -8.498 -22.843 1.00 50.72 299 PRO A CA 1
ATOM 2294 C C . PRO A 1 299 ? 17.800 -7.488 -23.687 1.00 50.72 299 PRO A C 1
ATOM 2296 O O . PRO A 1 299 ? 17.320 -6.396 -23.984 1.00 50.72 299 PRO A O 1
ATOM 2299 N N . GLY A 1 300 ? 19.032 -7.856 -24.036 1.00 50.28 300 GLY A N 1
ATOM 2300 C CA . GLY A 1 300 ? 20.114 -6.965 -24.465 1.00 50.28 300 GLY A CA 1
ATOM 2301 C C . GLY A 1 300 ? 20.030 -6.289 -25.838 1.00 50.28 300 GLY A C 1
ATOM 2302 O O . GLY A 1 300 ? 21.084 -6.113 -26.440 1.00 50.28 300 GLY A O 1
ATOM 2303 N N . ASP A 1 301 ? 18.857 -5.861 -26.308 1.00 45.00 301 ASP A N 1
ATOM 2304 C CA . ASP A 1 301 ? 18.734 -5.100 -27.567 1.00 45.00 301 ASP A CA 1
ATOM 2305 C C . ASP A 1 301 ? 18.410 -3.601 -27.377 1.00 45.00 301 ASP A C 1
ATOM 2307 O O . ASP A 1 301 ? 18.646 -2.819 -28.294 1.00 45.00 301 ASP A O 1
ATOM 2311 N N . ASP A 1 302 ? 18.023 -3.161 -26.171 1.00 45.91 302 ASP A N 1
ATOM 2312 C CA . ASP A 1 302 ? 17.913 -1.730 -25.796 1.00 45.91 302 ASP A CA 1
ATOM 2313 C C . ASP A 1 302 ? 19.183 -1.212 -25.077 1.00 45.91 302 ASP A C 1
ATOM 2315 O O . ASP A 1 302 ? 19.170 -0.218 -24.357 1.00 45.91 302 ASP A O 1
ATOM 2319 N N . ALA A 1 303 ? 20.319 -1.897 -25.253 1.00 43.19 303 ALA A N 1
ATOM 2320 C CA . ALA A 1 303 ? 21.632 -1.467 -24.752 1.00 43.19 303 ALA A CA 1
ATOM 2321 C C . ALA A 1 303 ? 22.333 -0.452 -25.684 1.00 43.19 303 ALA A C 1
ATOM 2323 O O . ALA A 1 303 ? 23.518 -0.148 -25.511 1.00 43.19 303 ALA A O 1
ATOM 2324 N N . GLY A 1 304 ? 21.620 0.048 -26.696 1.00 38.88 304 GLY A N 1
ATOM 2325 C CA . GLY A 1 304 ? 22.005 1.224 -27.461 1.00 38.88 304 GLY A CA 1
ATOM 2326 C C . GLY A 1 304 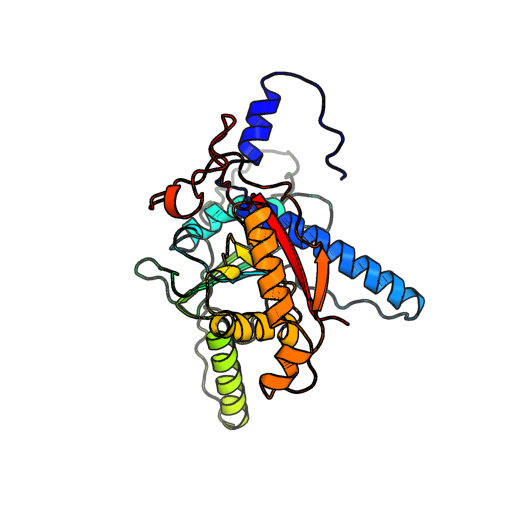? 21.462 2.457 -26.756 1.00 38.88 304 GLY A C 1
ATOM 2327 O O . GLY A 1 304 ? 20.263 2.686 -26.810 1.00 38.88 304 GLY A O 1
ATOM 2328 N N . ASP A 1 305 ? 22.368 3.200 -26.112 1.00 38.78 305 ASP A N 1
ATOM 2329 C CA . ASP A 1 305 ? 22.197 4.544 -25.526 1.00 38.78 305 ASP A CA 1
ATOM 2330 C C . ASP A 1 305 ? 22.261 4.582 -23.985 1.00 38.78 305 ASP A C 1
ATOM 2332 O O . ASP A 1 305 ? 21.348 5.031 -23.312 1.00 38.78 305 ASP A O 1
ATOM 2336 N N . GLY A 1 306 ? 23.395 4.169 -23.406 1.00 38.66 306 GLY A N 1
ATOM 2337 C CA . GLY A 1 306 ? 24.005 4.841 -22.240 1.00 38.66 306 GLY A CA 1
ATOM 2338 C C . GLY A 1 306 ? 23.311 4.826 -20.864 1.00 38.66 306 GLY A C 1
ATOM 2339 O O . GLY A 1 306 ? 23.981 5.134 -19.881 1.00 38.66 306 GLY A O 1
ATOM 2340 N N . GLU A 1 307 ? 22.048 4.429 -20.742 1.00 42.50 307 GLU A N 1
ATOM 2341 C CA . GLU A 1 307 ? 21.311 4.297 -19.482 1.00 42.50 307 GLU A CA 1
ATOM 2342 C C . GLU A 1 307 ? 20.821 2.857 -19.340 1.00 42.50 307 GLU A C 1
ATOM 2344 O O . GLU A 1 307 ? 19.807 2.459 -19.902 1.00 42.50 307 GLU A O 1
ATOM 2349 N N . GLY A 1 308 ? 21.538 2.034 -18.571 1.00 48.66 308 GLY A N 1
ATOM 2350 C CA . GLY A 1 308 ? 21.029 0.717 -18.193 1.00 48.66 308 GLY A CA 1
ATOM 2351 C C . GLY A 1 308 ? 19.715 0.867 -17.418 1.00 48.66 308 GLY A C 1
ATOM 2352 O O . GLY A 1 308 ? 19.764 1.177 -16.228 1.00 48.66 308 GLY A O 1
ATOM 2353 N N . ALA A 1 309 ? 18.582 0.668 -18.106 1.00 58.44 309 ALA A N 1
ATOM 2354 C CA . ALA A 1 309 ? 17.181 0.761 -17.672 1.00 58.44 309 ALA A CA 1
ATOM 2355 C C . ALA A 1 309 ? 16.992 0.967 -16.161 1.00 58.44 309 ALA A C 1
ATOM 2357 O O . ALA A 1 309 ? 16.869 -0.002 -15.409 1.00 58.44 309 ALA A O 1
ATOM 2358 N N . PHE A 1 310 ? 17.052 2.220 -15.701 1.00 70.06 310 PHE A N 1
ATOM 2359 C CA . PHE A 1 310 ? 16.947 2.603 -14.291 1.00 70.06 310 PHE A CA 1
ATOM 2360 C C . PHE A 1 310 ? 15.689 1.988 -13.649 1.00 70.06 310 PHE A C 1
ATOM 2362 O O . PHE A 1 310 ? 14.574 2.283 -14.063 1.00 70.06 310 PHE A O 1
ATOM 2369 N N . MET A 1 311 ? 15.882 1.120 -12.649 1.00 77.62 311 MET A N 1
ATOM 2370 C CA . MET A 1 311 ? 14.805 0.552 -11.832 1.00 77.62 311 MET A CA 1
ATOM 2371 C C . MET A 1 311 ? 14.834 1.256 -10.480 1.00 77.62 311 MET A C 1
ATOM 2373 O O . MET A 1 311 ? 15.743 1.013 -9.681 1.00 77.62 311 MET A O 1
ATOM 2377 N N . GLY A 1 312 ? 13.884 2.157 -10.257 1.00 82.81 312 GLY A N 1
ATOM 2378 C CA . GLY A 1 312 ? 13.737 2.898 -9.005 1.00 82.81 312 GLY A CA 1
ATOM 2379 C C . GLY A 1 312 ? 12.549 2.360 -8.226 1.00 82.81 312 GLY A C 1
ATOM 2380 O O . GLY A 1 312 ? 11.559 1.953 -8.822 1.00 82.81 312 GLY A O 1
ATOM 2381 N N . GLU A 1 313 ? 12.621 2.339 -6.899 1.00 86.75 313 GLU A N 1
ATOM 2382 C CA . GLU A 1 313 ? 11.449 1.943 -6.117 1.00 86.75 313 GLU A CA 1
ATOM 2383 C C . GLU A 1 313 ? 10.285 2.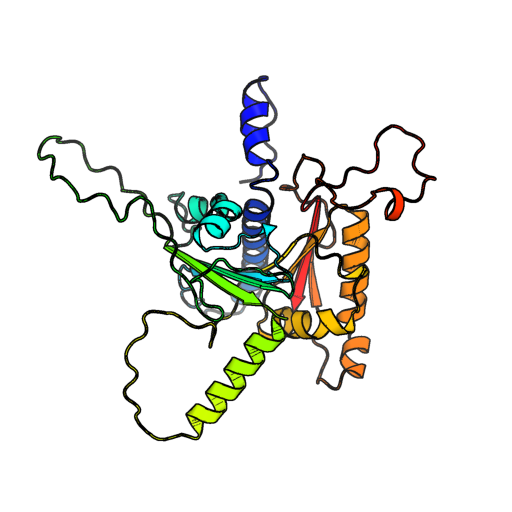900 -6.338 1.00 86.75 313 GLU A C 1
ATOM 2385 O O . GLU A 1 313 ? 10.456 4.123 -6.325 1.00 86.75 313 GLU A O 1
ATOM 2390 N N . ASN A 1 314 ? 9.103 2.312 -6.522 1.00 90.62 314 ASN A N 1
ATOM 2391 C CA . ASN A 1 314 ? 7.850 3.017 -6.733 1.00 90.62 314 ASN A CA 1
ATOM 2392 C C . ASN A 1 314 ? 7.930 4.004 -7.903 1.00 90.62 314 ASN A C 1
ATOM 2394 O O . ASN A 1 314 ? 7.374 5.089 -7.802 1.00 90.62 314 ASN A O 1
ATOM 2398 N N . ALA A 1 315 ? 8.646 3.673 -8.984 1.00 91.56 315 ALA A N 1
ATOM 2399 C CA . ALA A 1 315 ? 8.845 4.551 -10.140 1.00 91.56 315 ALA A CA 1
ATOM 2400 C C . ALA A 1 315 ? 7.535 4.966 -10.815 1.00 91.56 315 ALA A C 1
ATOM 2402 O O . ALA A 1 315 ? 7.392 6.108 -11.263 1.00 91.56 315 ALA A O 1
ATOM 2403 N N . ALA A 1 316 ? 6.591 4.036 -10.868 1.00 94.50 316 ALA A N 1
ATOM 2404 C CA . ALA A 1 316 ? 5.257 4.238 -11.394 1.00 94.50 316 ALA A CA 1
ATOM 2405 C C . ALA A 1 316 ? 4.224 3.662 -10.437 1.00 94.50 316 ALA A C 1
ATOM 2407 O O . ALA A 1 316 ? 4.552 2.868 -9.550 1.00 94.50 316 ALA A O 1
ATOM 2408 N N . TRP A 1 317 ? 2.988 4.107 -10.603 1.00 97.50 317 TRP A N 1
ATOM 2409 C CA . TRP A 1 317 ? 1.883 3.731 -9.743 1.00 97.50 317 TRP A CA 1
ATOM 2410 C C . TRP A 1 317 ? 0.542 3.908 -10.447 1.00 97.50 317 TRP A C 1
ATOM 2412 O O . TRP A 1 317 ? 0.422 4.666 -11.408 1.00 97.50 317 TRP A O 1
ATOM 2422 N N . MET A 1 318 ? -0.461 3.209 -9.934 1.00 97.75 318 MET A N 1
ATOM 2423 C CA . MET A 1 318 ? -1.844 3.236 -10.402 1.00 97.75 318 MET A CA 1
ATOM 2424 C C . MET A 1 318 ? -2.784 3.063 -9.207 1.00 97.75 318 MET A C 1
ATOM 2426 O O . MET A 1 318 ? -2.350 2.612 -8.140 1.00 97.75 318 MET A O 1
ATOM 2430 N N . CYS A 1 319 ? -4.067 3.382 -9.373 1.00 97.94 319 CYS A N 1
ATOM 2431 C CA . CYS A 1 319 ? -5.057 3.084 -8.345 1.00 97.94 319 CYS A CA 1
ATOM 2432 C C . CYS A 1 319 ? -6.417 2.713 -8.916 1.00 97.94 319 CYS A C 1
ATOM 2434 O O . CYS A 1 319 ? -6.973 3.406 -9.772 1.00 97.94 319 CYS A O 1
ATOM 2436 N N . LEU A 1 320 ? -6.981 1.650 -8.350 1.00 95.50 320 LEU A N 1
ATOM 2437 C CA . LEU A 1 320 ? -8.313 1.157 -8.651 1.00 95.50 320 LEU A CA 1
ATOM 2438 C C . LEU A 1 320 ? -9.163 1.027 -7.386 1.00 95.50 320 LEU A C 1
ATOM 2440 O O . LEU A 1 320 ? -8.661 0.868 -6.273 1.00 95.50 320 LEU A O 1
ATOM 2444 N N . ARG A 1 321 ? -10.479 1.077 -7.569 1.00 93.94 321 ARG A N 1
ATOM 2445 C CA . ARG A 1 321 ? -11.485 0.806 -6.536 1.00 93.94 321 ARG A CA 1
ATOM 2446 C C . ARG A 1 321 ? -12.682 0.075 -7.140 1.00 93.94 321 ARG A C 1
ATOM 2448 O O . ARG A 1 321 ? -12.808 0.003 -8.359 1.00 93.94 321 ARG A O 1
ATOM 2455 N N . ALA A 1 322 ? -13.603 -0.409 -6.308 1.00 90.94 322 ALA A N 1
ATOM 2456 C CA . ALA A 1 322 ? -14.887 -0.891 -6.809 1.00 90.94 322 ALA A CA 1
ATOM 2457 C C . ALA A 1 322 ? -15.655 0.249 -7.495 1.00 90.94 322 ALA A C 1
ATOM 2459 O O . ALA A 1 322 ? -15.734 1.356 -6.955 1.00 90.94 322 ALA A O 1
ATOM 2460 N N . ALA A 1 323 ? -16.241 -0.036 -8.656 1.00 85.81 323 ALA A N 1
ATOM 2461 C CA . ALA A 1 323 ? -17.194 0.859 -9.294 1.00 85.81 323 ALA A CA 1
ATOM 2462 C C . ALA A 1 323 ? -18.447 1.017 -8.413 1.00 85.81 323 ALA A C 1
ATOM 2464 O O . ALA A 1 323 ? -18.842 0.085 -7.703 1.00 85.81 323 ALA A O 1
ATOM 2465 N N . ALA A 1 324 ? -19.026 2.219 -8.446 1.00 69.19 324 ALA A N 1
ATOM 2466 C CA . ALA A 1 324 ? -20.227 2.593 -7.697 1.00 69.19 324 ALA A CA 1
ATOM 2467 C C . ALA A 1 324 ? -21.515 1.977 -8.266 1.00 69.19 324 ALA A C 1
ATOM 2469 O O . ALA A 1 324 ? -21.589 1.779 -9.502 1.00 69.19 324 ALA A O 1
#

Mean predicted aligned error: 12.99 Å

Secondary structure (DSSP, 8-state):
--GGG-----TTHHHHHHHHTSHHHHHHHHHHHHHHHHHHHHHHHHHHHHTT--PPPP---SEEEEEEET--TTS-SSHHHHHHHTHHHHHHTT--SSTT--SEEEEEEEETT----TTPPTTBEEEPPPTTTT----------SPPP---PPPEEEEEEEES-HHHHHHHHHHHHHHHHH-----------PPBSTT---SEEEETT--GGGS-HHHHHHHHIIIIIIS---EEEEESSHHHHHHHHHHHHHHTSHHHHHHTT-SS-PPEEEEEEEEE-TT--SSBP--SS-GGGTS-TTS-SSS-----BTT-EEEEEEE--

pLDDT: mean 72.83, std 20.43, range [24.94, 98.31]

Solvent-accessible surface area (backbone atoms only — not comparable to full-atom values): 18529 Å² total; per-residue (Å²): 132,82,84,86,74,86,79,87,77,63,86,68,54,56,55,60,52,48,62,66,32,30,66,71,38,18,66,17,48,43,50,51,52,50,52,53,51,53,49,54,52,49,52,52,55,46,52,70,48,44,80,75,46,96,72,79,78,80,85,76,73,55,56,45,33,37,33,33,43,71,28,34,61,84,56,31,40,45,46,63,51,26,46,56,40,32,35,64,47,47,55,47,20,39,63,62,102,55,102,76,52,24,59,26,39,40,39,37,39,21,6,79,54,42,48,70,45,94,90,63,64,69,58,30,43,39,74,44,83,59,87,72,81,73,63,75,81,76,82,76,89,80,72,101,62,82,80,71,82,78,73,61,70,33,48,41,31,32,26,40,38,76,31,60,64,45,59,62,62,48,54,44,51,56,53,52,56,55,52,73,71,49,92,65,93,71,88,75,75,84,67,89,62,49,56,59,64,93,66,72,47,68,35,35,37,24,72,51,58,57,56,58,79,50,62,62,80,71,50,43,57,39,47,45,41,40,22,62,72,62,61,13,39,39,36,41,22,8,40,30,57,71,53,24,47,43,31,48,54,42,49,50,55,62,49,30,55,66,50,24,60,77,68,78,48,80,78,46,70,44,64,36,70,81,41,66,72,40,73,36,93,41,22,18,80,49,70,59,88,69,96,61,74,64,64,81,82,48,69,84,78,73,74,75,73,96,59,82,79,74,39,14,50,38,28,3,31,32,29,36,26,49,48,131

InterPro domains:
  IPR046824 Mitochondrial splicing suppressor 51-like, C-terminal domain [PF20179] (53-289)